Protein AF-A0A7V8BP01-F1 (afdb_monomer)

Radius of gyration: 26.01 Å; Cα contacts (8 Å, |Δi|>4): 446; chains: 1; bounding box: 60×98×42 Å

pLDDT: mean 87.88, std 19.43, range [34.72, 98.81]

Secondary structure (DSSP, 8-state):
-------------------------TT----TTEEE-TTT--EEEEEEETTEEEESS------SSSEE-GGG-TTTTTTT--EE-HHHHHHHSPTT-BPPPHHHHHHHHHHTT-TTTHHHHHBPSSSSSSPTT-TT---TTS--B---BEE-TTS-EE-SSSEEEEEEEEEEETTEEEEEEEETT----EEEEEETTSBEE---EE-

Mean predicted aligned error: 9.12 Å

Foldseek 3Di:
DDDDDDDDDDDDDDDDDPPPPPPPDVPPPDPVQWDQFPVPRDIFGWFDQPNKIWTLAFAAADDPDFKAFFVNDPPPRVRLHIWGQLVCQQVRDGPQKGFAAPVNVQVRQVSCVHQQANLLCQAAPDPPQADPPLPNNDVVRSSHHGASFKADLVGDTDRDNFKAKEFHNAQDDPFWGWIWMHGSHGRGTDIDIDGSSMIHTTMIMHD

Sequence (207 aa):
MKTKHILILLSMSVFSSLNFFCSNDPDKDFDSNILTDPRDGRAYQTVTIGTQTWMAENLDFRTADSSWYNNNDSSANHTLGRLYTWNRALTASPPGWHLPTDTEWTVLSTYLGGATVAGGKLKEAGTAHWASPNTGATNETGFTALPGGYRLADGTYFLNAMSSSWWSATESDSISAFGRVLFYNNINVGKLLSYRTYGHSVRCVRD

Structure (mmCIF, N/CA/C/O backbone):
data_AF-A0A7V8BP01-F1
#
_entry.id   AF-A0A7V8BP01-F1
#
loop_
_atom_site.group_PDB
_atom_site.id
_atom_site.type_symbol
_atom_site.label_atom_id
_atom_site.label_a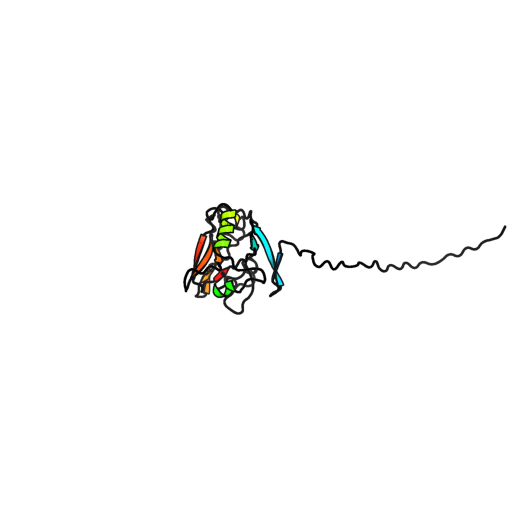lt_id
_atom_site.label_comp_id
_atom_site.label_asym_id
_atom_site.label_entity_id
_atom_site.label_seq_id
_atom_site.pdbx_PDB_ins_code
_atom_site.Cartn_x
_atom_site.Cartn_y
_atom_site.Cartn_z
_atom_site.occupancy
_atom_site.B_iso_or_equiv
_atom_site.auth_seq_id
_atom_site.auth_comp_id
_atom_site.auth_asym_id
_atom_site.auth_atom_id
_atom_site.pdbx_PDB_model_num
ATOM 1 N N . MET A 1 1 ? -41.861 -84.787 24.783 1.00 44.12 1 MET A N 1
ATOM 2 C CA . MET A 1 1 ? -40.703 -85.684 24.555 1.00 44.12 1 MET A CA 1
ATOM 3 C C . MET A 1 1 ? -40.195 -85.511 23.131 1.00 44.12 1 MET A C 1
ATOM 5 O O . MET A 1 1 ? -40.885 -85.948 22.222 1.00 44.12 1 MET A O 1
ATOM 9 N N . LYS A 1 2 ? -39.038 -84.859 22.951 1.00 36.62 2 LYS A N 1
ATOM 10 C CA . LYS A 1 2 ? -37.982 -85.164 21.960 1.00 36.62 2 LYS A CA 1
ATOM 11 C C . LYS A 1 2 ? -36.843 -84.138 22.120 1.00 36.62 2 LYS A C 1
ATOM 13 O O . LYS A 1 2 ? -36.931 -82.993 21.709 1.00 36.62 2 LYS A O 1
ATOM 18 N N . THR A 1 3 ? -35.878 -84.591 22.909 1.00 35.34 3 THR A N 1
ATOM 19 C CA . THR A 1 3 ? -34.420 -84.401 22.952 1.00 35.34 3 THR A CA 1
ATOM 20 C C . THR A 1 3 ? -33.741 -83.371 22.029 1.00 35.34 3 THR A C 1
ATOM 22 O O . THR A 1 3 ? -33.890 -83.469 20.820 1.00 35.34 3 THR A O 1
ATOM 25 N N . LYS A 1 4 ? -32.937 -82.493 22.677 1.00 44.28 4 LYS A N 1
ATOM 26 C CA . LYS A 1 4 ? -31.584 -81.912 22.400 1.00 44.28 4 LYS A CA 1
ATOM 27 C C . LYS A 1 4 ? -31.166 -81.720 20.925 1.00 44.28 4 LYS A C 1
ATOM 29 O O . LYS A 1 4 ? -31.454 -82.559 20.094 1.00 44.28 4 LYS A O 1
ATOM 34 N N . HIS A 1 5 ? -30.439 -80.660 20.565 1.00 39.50 5 HIS A N 1
ATOM 35 C CA . HIS A 1 5 ? -28.966 -80.657 20.539 1.00 39.50 5 HIS A CA 1
ATOM 36 C C . HIS A 1 5 ? -28.393 -79.245 20.754 1.00 39.50 5 HIS A C 1
ATOM 38 O O . HIS A 1 5 ? -28.848 -78.271 20.164 1.00 39.50 5 HIS A O 1
ATOM 44 N N . ILE A 1 6 ? -27.369 -79.190 21.605 1.00 45.34 6 ILE A N 1
ATOM 45 C CA . ILE A 1 6 ? -26.451 -78.070 21.824 1.00 45.34 6 ILE A CA 1
ATOM 46 C C . ILE A 1 6 ? -25.379 -78.122 20.729 1.00 45.34 6 ILE A C 1
ATOM 48 O O . ILE A 1 6 ? -24.820 -79.193 20.498 1.00 45.34 6 ILE A O 1
ATOM 52 N N . LEU A 1 7 ? -25.034 -76.977 20.135 1.00 35.28 7 LEU A N 1
ATOM 53 C CA . LEU A 1 7 ? -23.726 -76.767 19.513 1.00 35.28 7 LEU A CA 1
ATOM 54 C C . LEU A 1 7 ? -23.240 -75.345 19.836 1.00 35.28 7 LEU A C 1
ATOM 56 O O . LEU A 1 7 ? -23.948 -74.369 19.603 1.00 35.28 7 LEU A O 1
ATOM 60 N N . ILE A 1 8 ? -22.054 -75.271 20.438 1.00 41.28 8 ILE A N 1
ATOM 61 C CA . ILE A 1 8 ? -21.310 -74.062 20.820 1.00 41.28 8 ILE A CA 1
ATOM 62 C C . ILE A 1 8 ? -20.130 -73.922 19.841 1.00 41.28 8 ILE A C 1
ATOM 64 O O . ILE A 1 8 ? -19.637 -74.942 19.360 1.00 41.28 8 ILE A O 1
ATOM 68 N N . LEU A 1 9 ? -19.634 -72.682 19.694 1.00 36.03 9 LEU A N 1
ATOM 69 C CA . LEU A 1 9 ? -18.359 -72.220 19.097 1.00 36.03 9 LEU A CA 1
ATOM 70 C C . LEU A 1 9 ? -18.501 -71.762 17.628 1.00 36.03 9 LEU A C 1
ATOM 72 O O . LEU A 1 9 ? -19.214 -72.388 16.861 1.00 36.03 9 LEU A O 1
ATOM 76 N N . LEU A 1 10 ? -17.877 -70.686 17.137 1.00 34.72 10 LEU A N 1
ATOM 77 C CA . LEU A 1 10 ? -16.697 -69.933 17.575 1.00 34.72 10 LEU A CA 1
ATOM 78 C C . LEU A 1 10 ? -16.742 -68.524 16.931 1.00 34.72 10 LEU A C 1
ATOM 80 O O . LEU A 1 10 ? -17.310 -68.332 15.859 1.00 34.72 10 LEU A O 1
ATOM 84 N N . SER A 1 11 ? -16.139 -67.548 17.602 1.00 55.56 11 SER A N 1
ATOM 85 C CA . SER A 1 11 ? -15.975 -66.143 17.209 1.00 55.56 11 SER A CA 1
ATOM 86 C C . SER A 1 11 ? -15.288 -65.921 15.856 1.00 55.56 11 SER A C 1
ATOM 88 O O . SER A 1 11 ? -14.228 -66.498 15.638 1.00 55.56 11 SER A O 1
ATOM 90 N N . MET A 1 12 ? -15.762 -64.949 15.067 1.00 36.06 12 MET A N 1
ATOM 91 C CA . MET A 1 12 ? -14.907 -64.051 14.273 1.00 36.06 12 MET A CA 1
ATOM 92 C C . MET A 1 12 ? -15.607 -62.698 14.093 1.00 36.06 12 MET A C 1
ATOM 94 O O . MET A 1 12 ? -16.601 -62.574 13.383 1.00 36.06 12 MET A O 1
ATOM 98 N N . SER A 1 13 ? -15.085 -61.676 14.768 1.00 51.03 13 SER A N 1
ATOM 99 C CA . SER A 1 13 ? -15.394 -60.274 14.505 1.00 51.03 13 SER A CA 1
ATOM 100 C C . SER A 1 13 ? -14.733 -59.851 13.195 1.00 51.03 13 SER A C 1
ATOM 102 O O . SER A 1 13 ? -13.505 -59.875 13.100 1.00 51.03 13 SER A O 1
ATOM 104 N N . VAL A 1 14 ? -15.525 -59.415 12.217 1.00 47.28 14 VAL A N 1
ATOM 105 C CA . VAL A 1 14 ? -15.017 -58.717 11.031 1.00 47.28 14 VAL A CA 1
ATOM 106 C C . VAL A 1 14 ? -15.577 -57.299 11.051 1.00 47.28 14 VAL A C 1
ATOM 108 O O . VAL A 1 14 ? -16.758 -57.078 10.799 1.00 47.28 14 VAL A O 1
ATOM 111 N N . PHE A 1 15 ? -14.718 -56.342 11.403 1.00 47.19 15 PHE A N 1
ATOM 112 C CA . PHE A 1 15 ? -14.897 -54.927 11.085 1.00 47.19 15 PHE A CA 1
ATOM 113 C C . PHE A 1 15 ? -14.409 -54.701 9.654 1.00 47.19 15 PHE A C 1
ATOM 115 O O . PHE A 1 15 ? -13.251 -54.993 9.373 1.00 47.19 15 PHE A O 1
ATOM 122 N N . SER A 1 16 ? -15.269 -54.186 8.776 1.00 40.47 16 SER A N 1
ATOM 123 C CA . SER A 1 16 ? -14.947 -53.509 7.503 1.00 40.47 16 SER A CA 1
ATOM 124 C C . SER A 1 16 ? -16.273 -53.354 6.750 1.00 40.47 16 SER A C 1
ATOM 126 O O . SER A 1 16 ? -16.994 -54.332 6.611 1.00 40.47 16 SER A O 1
ATOM 128 N N . SER A 1 17 ? -16.729 -52.212 6.262 1.00 41.78 17 SER A N 1
ATOM 129 C CA . SER A 1 17 ? -16.204 -50.858 6.164 1.00 41.78 17 SER A CA 1
ATOM 130 C C . SER A 1 17 ? -17.445 -49.980 5.962 1.00 41.78 17 SER A C 1
ATOM 132 O O . SER A 1 17 ? -18.288 -50.267 5.109 1.00 41.78 17 SER A O 1
ATOM 134 N N . LEU A 1 18 ? -17.615 -48.930 6.768 1.00 41.34 18 LEU A N 1
ATOM 135 C CA . LEU A 1 18 ? -18.631 -47.927 6.470 1.00 41.34 18 LEU A CA 1
ATOM 136 C C . LEU A 1 18 ? -18.085 -47.120 5.290 1.00 41.34 18 LEU A C 1
ATOM 138 O O . LEU A 1 18 ? -17.083 -46.421 5.434 1.00 41.34 18 LEU A O 1
ATOM 142 N N . ASN A 1 19 ? -18.702 -47.269 4.119 1.00 44.62 19 ASN A N 1
ATOM 143 C CA . ASN A 1 19 ? -18.452 -46.409 2.969 1.00 44.62 19 ASN A CA 1
ATOM 144 C C . ASN A 1 19 ? -18.767 -44.967 3.375 1.00 44.62 19 ASN A C 1
ATOM 146 O O . ASN A 1 19 ? -19.920 -44.536 3.337 1.00 44.62 19 ASN A O 1
ATOM 150 N N . PHE A 1 20 ? -17.738 -44.227 3.782 1.00 40.91 20 PHE A N 1
ATOM 151 C CA . PHE A 1 20 ? -17.799 -42.780 3.844 1.00 40.91 20 PHE A CA 1
ATOM 152 C C . PHE A 1 20 ? -17.792 -42.305 2.394 1.00 40.91 20 PHE A C 1
ATOM 154 O O . PHE A 1 20 ? -16.744 -42.185 1.762 1.00 40.91 20 PHE A O 1
ATOM 161 N N . PHE A 1 21 ? -18.986 -42.112 1.838 1.00 40.94 21 PHE A N 1
ATOM 162 C CA . PHE A 1 21 ? -19.142 -41.278 0.660 1.00 40.94 21 PHE A CA 1
ATOM 163 C C . PHE A 1 21 ? -18.601 -39.900 1.039 1.00 40.94 21 PHE A C 1
ATOM 165 O O . PHE A 1 21 ? -19.253 -39.144 1.756 1.00 40.94 21 PHE A O 1
ATOM 172 N N . CYS A 1 22 ? -17.375 -39.602 0.610 1.00 40.41 22 CYS A N 1
ATOM 173 C CA . CYS A 1 22 ? -16.872 -38.244 0.640 1.00 40.41 22 CYS A CA 1
ATOM 174 C C . CYS A 1 22 ? -17.742 -37.466 -0.348 1.00 40.41 22 CYS A C 1
ATOM 176 O O . CYS A 1 22 ? -17.695 -37.706 -1.555 1.00 40.41 22 CYS A O 1
ATOM 178 N N . SER A 1 23 ? -18.617 -36.616 0.176 1.00 45.06 23 SER A N 1
ATOM 179 C CA . SER A 1 23 ? -19.363 -35.654 -0.618 1.00 45.06 23 SER A CA 1
ATOM 180 C C . SER A 1 23 ? -18.356 -34.765 -1.346 1.00 45.06 23 SER A C 1
ATOM 182 O O . SER A 1 23 ? -17.723 -33.912 -0.724 1.00 45.06 23 SER A O 1
ATOM 184 N N . ASN A 1 24 ? -18.207 -34.980 -2.653 1.00 52.00 24 ASN A N 1
ATOM 185 C CA . ASN A 1 24 ? -17.672 -33.977 -3.562 1.00 52.00 24 ASN A CA 1
ATOM 186 C C . ASN A 1 24 ? -18.728 -32.878 -3.676 1.00 52.00 24 ASN A C 1
ATOM 188 O O . ASN A 1 24 ? -19.585 -32.923 -4.556 1.00 52.00 24 ASN A O 1
ATOM 192 N N . ASP A 1 25 ? -18.697 -31.951 -2.726 1.00 49.94 25 ASP A N 1
ATOM 193 C CA . ASP A 1 25 ? -19.397 -30.681 -2.828 1.00 49.94 25 ASP A CA 1
ATOM 194 C C . ASP A 1 25 ? -18.409 -29.654 -3.408 1.00 49.94 25 ASP A C 1
ATOM 196 O O . ASP A 1 25 ? -17.431 -29.322 -2.728 1.00 49.94 25 ASP A O 1
ATOM 200 N N . PRO A 1 26 ? -18.578 -29.209 -4.666 1.00 52.56 26 PRO A N 1
ATOM 201 C CA . PRO A 1 26 ? -17.688 -28.232 -5.285 1.00 52.56 26 PRO A CA 1
ATOM 202 C C . PRO A 1 26 ? -17.862 -26.803 -4.740 1.00 52.56 26 PRO A C 1
ATOM 204 O O . PRO A 1 26 ? -17.081 -25.946 -5.135 1.00 52.56 26 PRO A O 1
ATOM 207 N N . ASP A 1 27 ? -18.807 -26.557 -3.822 1.00 52.78 27 ASP A N 1
ATOM 208 C CA . ASP A 1 27 ? -19.079 -25.234 -3.233 1.00 52.78 27 ASP A CA 1
ATOM 209 C C . ASP A 1 27 ? -18.777 -25.155 -1.724 1.00 52.78 27 ASP A C 1
ATOM 211 O O . ASP A 1 27 ? -19.252 -24.261 -1.018 1.00 52.78 27 ASP A O 1
ATOM 215 N N . LYS A 1 28 ? -17.933 -26.052 -1.191 1.00 43.00 28 LYS A N 1
ATOM 216 C CA . LYS A 1 28 ? -17.344 -25.822 0.136 1.00 43.00 28 LYS A CA 1
ATOM 217 C C . LYS A 1 28 ? -16.343 -24.672 0.060 1.00 43.00 28 LYS A C 1
ATOM 219 O O . LYS A 1 28 ? -15.162 -24.885 -0.206 1.00 43.00 28 LYS A O 1
ATOM 224 N N . ASP A 1 29 ? -16.863 -23.473 0.310 1.00 44.47 29 ASP A N 1
ATOM 225 C CA . ASP A 1 29 ? -16.127 -22.225 0.484 1.00 44.47 29 ASP A CA 1
ATOM 226 C C . ASP A 1 29 ? -14.963 -22.454 1.457 1.00 44.47 29 ASP A C 1
ATOM 228 O O . ASP A 1 29 ? -15.130 -22.688 2.660 1.00 44.47 29 ASP A O 1
ATOM 232 N N . PHE A 1 30 ? -13.771 -22.507 0.874 1.00 48.38 30 PHE A N 1
ATOM 233 C CA . PHE A 1 30 ? -12.504 -22.581 1.572 1.00 48.38 30 PHE A CA 1
ATOM 234 C C . PHE A 1 30 ? -12.339 -21.258 2.315 1.00 48.38 30 PHE A C 1
ATOM 236 O O . PHE A 1 30 ? -11.934 -20.277 1.712 1.00 48.38 30 PHE A O 1
ATOM 243 N N . ASP A 1 31 ? -12.687 -21.252 3.602 1.00 54.53 31 ASP A N 1
ATOM 244 C CA . ASP A 1 31 ? -12.337 -20.230 4.593 1.00 54.53 31 ASP A CA 1
ATOM 245 C C . ASP A 1 31 ? -12.415 -18.795 4.028 1.00 54.53 31 ASP A C 1
ATOM 247 O O . ASP A 1 31 ? -11.414 -18.243 3.577 1.00 54.53 31 ASP A O 1
ATOM 251 N N . SER A 1 32 ? -13.613 -18.193 4.036 1.00 71.88 32 SER A N 1
ATOM 252 C CA . SER A 1 32 ? -13.999 -16.950 3.326 1.00 71.88 32 SER A CA 1
ATOM 253 C C . SER A 1 32 ? -13.108 -15.709 3.544 1.00 71.88 32 SER A C 1
ATOM 255 O O . SER A 1 32 ? -13.360 -14.656 2.962 1.00 71.88 32 SER A O 1
ATOM 257 N N . ASN A 1 33 ? -12.089 -15.810 4.399 1.00 88.88 33 ASN A N 1
ATOM 258 C CA . ASN A 1 33 ? -11.098 -14.784 4.700 1.00 88.88 33 ASN A CA 1
ATOM 259 C C . ASN A 1 33 ? -9.676 -15.151 4.235 1.00 88.88 33 ASN A C 1
ATOM 261 O O . ASN A 1 33 ? -8.735 -14.453 4.610 1.00 88.88 33 ASN A O 1
ATOM 265 N N . ILE A 1 34 ? -9.483 -16.193 3.423 1.00 94.50 34 ILE A N 1
ATOM 266 C CA . ILE A 1 34 ? -8.175 -16.605 2.898 1.00 94.50 34 ILE A CA 1
ATOM 267 C C . ILE A 1 34 ? -8.116 -16.431 1.381 1.00 94.50 34 ILE A C 1
ATOM 269 O O . ILE A 1 34 ? -8.931 -16.956 0.629 1.00 94.50 34 ILE A O 1
ATOM 273 N N . LEU A 1 35 ? -7.076 -15.750 0.912 1.00 95.12 35 LEU A N 1
ATOM 274 C CA . LEU A 1 35 ? -6.643 -15.750 -0.479 1.00 95.12 35 LEU A CA 1
ATOM 275 C C . LEU A 1 35 ? -5.462 -16.703 -0.628 1.00 95.12 35 LEU A C 1
ATOM 277 O O . LEU A 1 35 ? -4.390 -16.419 -0.107 1.00 95.12 35 LEU A O 1
ATOM 281 N N . THR A 1 36 ? -5.620 -17.793 -1.376 1.00 96.19 36 THR A N 1
ATOM 282 C CA . THR A 1 36 ? -4.474 -18.614 -1.799 1.00 96.19 36 THR A CA 1
ATOM 283 C C . THR A 1 36 ? -4.047 -18.209 -3.203 1.00 96.19 36 THR A C 1
ATOM 285 O O . THR A 1 36 ? -4.825 -18.331 -4.148 1.00 96.19 36 THR A O 1
ATOM 288 N N . ASP A 1 37 ? -2.819 -17.723 -3.348 1.00 96.69 37 ASP A N 1
ATOM 289 C CA . ASP A 1 37 ? -2.240 -17.362 -4.635 1.00 96.69 37 ASP A CA 1
ATOM 290 C C . ASP A 1 37 ? -1.849 -18.630 -5.416 1.00 96.69 37 ASP A C 1
ATOM 292 O O . ASP A 1 37 ? -0.939 -19.355 -5.007 1.00 96.69 37 ASP A O 1
ATOM 296 N N . PRO A 1 38 ? -2.494 -18.933 -6.557 1.00 96.75 38 PRO A N 1
ATOM 297 C CA . PRO A 1 38 ? -2.216 -20.156 -7.308 1.00 96.75 38 PRO A CA 1
ATOM 298 C C . PRO A 1 38 ? -0.835 -20.156 -7.980 1.00 96.75 38 PRO A C 1
ATOM 300 O O . PRO A 1 38 ? -0.413 -21.184 -8.506 1.00 96.75 38 PRO A O 1
ATOM 303 N N . ARG A 1 39 ? -0.139 -19.012 -8.018 1.00 96.19 39 ARG A N 1
ATOM 304 C CA . ARG A 1 39 ? 1.146 -18.864 -8.715 1.00 96.19 39 ARG A CA 1
ATOM 305 C C . ARG A 1 39 ? 2.322 -19.367 -7.882 1.00 96.19 39 ARG A C 1
ATOM 307 O O . ARG A 1 39 ? 3.317 -19.795 -8.461 1.00 96.19 39 ARG A O 1
ATOM 314 N N . ASP A 1 40 ? 2.218 -19.309 -6.556 1.00 95.25 40 ASP A N 1
ATOM 315 C CA . ASP A 1 40 ? 3.265 -19.743 -5.622 1.00 95.25 40 ASP A CA 1
ATOM 316 C C . ASP A 1 40 ? 2.742 -20.534 -4.405 1.00 95.25 40 ASP A C 1
ATOM 318 O O . ASP A 1 40 ? 3.539 -21.016 -3.599 1.00 95.25 40 ASP A O 1
ATOM 322 N N . GLY A 1 41 ? 1.423 -20.718 -4.288 1.00 94.75 41 GLY A N 1
ATOM 323 C CA . GLY A 1 41 ? 0.772 -21.451 -3.204 1.00 94.75 41 GLY A CA 1
ATOM 324 C C . GLY A 1 41 ? 0.667 -20.670 -1.894 1.00 94.75 41 GLY A C 1
ATOM 325 O O . GLY A 1 41 ? 0.291 -21.252 -0.875 1.00 94.75 41 GLY A O 1
ATOM 326 N N . ARG A 1 42 ? 1.012 -19.378 -1.877 1.00 93.88 42 ARG A N 1
ATOM 327 C CA . ARG A 1 42 ? 0.993 -18.576 -0.656 1.00 93.88 42 ARG A CA 1
ATOM 328 C C . ARG A 1 42 ? -0.432 -18.205 -0.260 1.00 93.88 42 ARG A C 1
ATOM 330 O O . ARG A 1 42 ? -1.185 -17.656 -1.057 1.00 93.88 42 ARG A O 1
ATOM 337 N N . ALA A 1 43 ? -0.778 -18.481 0.992 1.00 95.31 43 ALA A N 1
ATOM 338 C CA . ALA A 1 43 ? -2.028 -18.038 1.591 1.00 95.31 43 ALA A CA 1
ATOM 339 C C . ALA A 1 43 ? -1.849 -16.662 2.246 1.00 95.31 43 ALA A C 1
ATOM 341 O O . ALA A 1 43 ? -0.823 -16.404 2.877 1.00 95.31 43 ALA A O 1
ATOM 342 N N . TYR A 1 44 ? -2.855 -15.809 2.096 1.00 95.81 44 TYR A N 1
ATOM 343 C CA . TYR A 1 44 ? -2.937 -14.487 2.694 1.00 95.81 44 TYR A CA 1
ATOM 344 C C . TYR A 1 44 ? -4.275 -14.323 3.398 1.00 95.81 44 TYR A C 1
ATOM 346 O O . TYR A 1 44 ? -5.324 -14.632 2.828 1.00 95.81 44 TYR A O 1
ATOM 354 N N . GLN A 1 45 ? -4.254 -13.756 4.598 1.00 96.38 45 GLN A N 1
ATOM 355 C CA . GLN A 1 45 ? -5.474 -13.291 5.241 1.00 96.38 45 GLN A CA 1
ATOM 356 C C . GLN A 1 45 ? -6.086 -12.136 4.439 1.00 96.38 45 GLN A C 1
ATOM 358 O O . GLN A 1 45 ? -5.390 -11.285 3.872 1.00 96.38 45 GLN A O 1
ATOM 363 N N . THR A 1 46 ? -7.408 -12.067 4.443 1.00 97.31 46 THR A N 1
ATOM 364 C CA . THR A 1 46 ? -8.198 -11.014 3.811 1.00 97.31 46 THR A CA 1
ATOM 365 C C . THR A 1 46 ? -9.242 -10.484 4.784 1.00 97.31 46 THR A C 1
ATOM 367 O O . THR A 1 46 ? -9.587 -11.134 5.773 1.00 97.31 46 THR A O 1
ATOM 370 N N . VAL A 1 47 ? -9.715 -9.269 4.528 1.00 97.38 47 VAL A N 1
ATOM 371 C CA . VAL A 1 47 ? -10.728 -8.612 5.345 1.00 97.38 47 VAL A CA 1
ATOM 372 C C . VAL A 1 47 ? -11.632 -7.737 4.491 1.00 97.38 47 VAL A C 1
ATOM 374 O O . VAL A 1 47 ? -11.169 -6.991 3.628 1.00 97.38 47 VAL A O 1
ATOM 377 N N . THR A 1 48 ? -12.934 -7.810 4.743 1.00 97.31 48 THR A N 1
ATOM 378 C CA . THR A 1 48 ? -13.917 -6.954 4.075 1.00 97.31 48 THR A CA 1
ATOM 379 C C . THR A 1 48 ? -14.137 -5.683 4.886 1.00 97.31 48 THR A C 1
ATOM 381 O O . THR A 1 48 ? -14.521 -5.734 6.053 1.00 97.31 48 THR A O 1
ATOM 384 N N . ILE A 1 49 ? -13.896 -4.530 4.259 1.00 97.00 49 ILE A N 1
ATOM 385 C CA . ILE A 1 49 ? -14.057 -3.203 4.858 1.00 97.00 49 ILE A CA 1
ATOM 386 C C . ILE A 1 49 ? -14.998 -2.393 3.965 1.00 97.00 49 ILE A C 1
ATOM 388 O O . ILE A 1 49 ? -14.642 -1.976 2.860 1.00 97.00 49 ILE A O 1
ATOM 392 N N . GLY A 1 50 ? -16.222 -2.181 4.449 1.00 96.38 50 GLY A N 1
ATOM 393 C CA . GLY A 1 50 ? -17.298 -1.632 3.631 1.00 96.38 50 GLY A CA 1
ATOM 394 C C . GLY A 1 50 ? -17.664 -2.607 2.517 1.00 96.38 50 GLY A C 1
ATOM 395 O O . GLY A 1 50 ? -18.038 -3.741 2.794 1.00 96.38 50 GLY A O 1
ATOM 396 N N . THR A 1 51 ? -17.550 -2.166 1.266 1.00 95.62 51 THR A N 1
ATOM 397 C CA . THR A 1 51 ? -17.873 -2.970 0.076 1.00 95.62 51 THR A CA 1
ATOM 398 C C . THR A 1 51 ? -16.653 -3.612 -0.584 1.00 95.62 51 THR A C 1
ATOM 400 O O . THR A 1 51 ? -16.808 -4.246 -1.615 1.00 95.62 51 THR A O 1
ATOM 403 N N . GLN A 1 52 ? -15.447 -3.415 -0.043 1.00 97.81 52 GLN A N 1
ATOM 404 C CA . GLN A 1 52 ? -14.200 -3.887 -0.650 1.00 97.81 52 GLN A CA 1
ATOM 405 C C . GLN A 1 52 ? -13.569 -4.976 0.216 1.00 97.81 52 GLN A C 1
ATOM 407 O O . GLN A 1 52 ? -13.470 -4.809 1.437 1.00 97.81 52 GLN A O 1
ATOM 412 N N . THR A 1 53 ? -13.071 -6.043 -0.403 1.00 97.88 53 THR A N 1
ATOM 413 C CA . THR A 1 53 ? -12.247 -7.047 0.277 1.00 97.88 53 THR A CA 1
ATOM 414 C C . THR A 1 53 ? -10.772 -6.753 0.023 1.00 97.88 53 THR A C 1
ATOM 416 O O . THR A 1 53 ? -10.315 -6.693 -1.114 1.00 97.88 53 THR A O 1
ATOM 419 N N . TRP A 1 54 ? -10.012 -6.574 1.099 1.00 98.44 54 TRP A N 1
ATOM 420 C CA . TRP A 1 54 ? -8.594 -6.232 1.080 1.00 98.44 54 TRP A CA 1
ATOM 421 C C . TRP A 1 54 ? -7.751 -7.402 1.565 1.00 98.44 54 TRP A C 1
ATOM 423 O O . TRP A 1 54 ? -8.151 -8.121 2.480 1.00 98.44 54 TRP A O 1
ATOM 433 N N . MET A 1 55 ? -6.540 -7.547 1.033 1.00 98.12 55 MET A N 1
ATOM 434 C CA . MET A 1 55 ? -5.524 -8.341 1.720 1.00 98.12 55 MET A CA 1
ATOM 435 C C . MET A 1 55 ? -5.193 -7.684 3.073 1.00 98.12 55 MET A C 1
ATOM 437 O O . MET A 1 55 ? -4.946 -6.474 3.150 1.00 98.12 55 MET A O 1
ATOM 441 N N . ALA A 1 56 ? -5.160 -8.483 4.139 1.00 97.12 56 ALA A N 1
ATOM 442 C CA . ALA A 1 56 ? -4.691 -8.066 5.463 1.00 97.12 56 ALA A CA 1
ATOM 443 C C . ALA A 1 56 ? -3.152 -8.115 5.565 1.00 97.12 56 ALA A C 1
ATOM 445 O O . ALA A 1 56 ? -2.544 -7.454 6.408 1.00 97.12 56 ALA A O 1
ATOM 446 N N . GLU A 1 57 ? -2.505 -8.815 4.638 1.00 96.88 57 GLU A N 1
ATOM 447 C CA . GLU A 1 57 ? -1.053 -8.915 4.520 1.00 96.88 57 GLU A CA 1
ATOM 448 C C . GLU A 1 57 ? -0.557 -8.244 3.234 1.00 96.88 57 GLU A C 1
ATOM 450 O O . GLU A 1 57 ? -1.294 -8.069 2.262 1.00 96.88 57 GLU A O 1
ATOM 455 N N . ASN A 1 58 ? 0.710 -7.832 3.222 1.00 97.69 58 ASN A N 1
ATOM 456 C CA . ASN A 1 58 ? 1.327 -7.315 2.004 1.00 97.69 58 ASN A CA 1
ATOM 457 C C . ASN A 1 58 ? 1.675 -8.472 1.060 1.00 97.69 58 ASN A C 1
ATOM 459 O O . ASN A 1 58 ? 2.111 -9.537 1.494 1.00 97.69 58 ASN A O 1
ATOM 463 N N . LEU A 1 59 ? 1.542 -8.233 -0.242 1.00 97.50 59 LEU A N 1
ATOM 464 C CA . LEU A 1 59 ? 1.883 -9.205 -1.269 1.00 97.50 59 LEU A CA 1
ATOM 465 C C . LEU A 1 59 ? 3.369 -9.584 -1.193 1.00 97.50 59 LEU A C 1
ATOM 467 O O . LEU A 1 59 ? 4.267 -8.737 -1.168 1.00 97.50 59 LEU A O 1
ATOM 471 N N . ASP A 1 60 ? 3.625 -10.880 -1.271 1.00 96.06 60 ASP A N 1
ATOM 472 C CA . ASP A 1 60 ? 4.955 -11.487 -1.219 1.00 96.06 60 ASP A CA 1
ATOM 473 C C . ASP A 1 60 ? 5.175 -12.451 -2.393 1.00 96.06 60 ASP A C 1
ATOM 475 O O . ASP A 1 60 ? 5.688 -13.557 -2.250 1.00 96.06 60 ASP A O 1
ATOM 479 N N . PHE A 1 61 ? 4.759 -12.014 -3.575 1.00 96.06 61 PHE A N 1
ATOM 480 C CA . PHE A 1 61 ? 4.975 -12.739 -4.809 1.00 96.06 61 PHE A CA 1
ATOM 481 C C . PHE A 1 61 ? 6.346 -12.378 -5.393 1.00 96.06 61 PHE A C 1
ATOM 483 O O . PHE A 1 61 ? 6.651 -11.215 -5.677 1.00 96.06 61 PHE A O 1
ATOM 490 N N . ARG A 1 62 ? 7.212 -13.374 -5.592 1.00 94.56 62 ARG A N 1
ATOM 491 C CA . ARG A 1 62 ? 8.545 -13.143 -6.163 1.00 94.56 62 ARG A CA 1
ATOM 492 C C . ARG A 1 62 ? 8.467 -12.977 -7.681 1.00 94.56 62 ARG A C 1
ATOM 494 O O . ARG A 1 62 ? 8.215 -13.930 -8.409 1.00 94.56 62 ARG A O 1
ATOM 501 N N . THR A 1 63 ? 8.808 -11.789 -8.168 1.00 92.69 63 THR A N 1
ATOM 502 C CA . THR A 1 63 ? 9.045 -11.535 -9.599 1.00 92.69 63 THR A CA 1
ATOM 503 C C . THR A 1 63 ? 10.496 -11.841 -9.995 1.00 92.69 63 THR A C 1
ATOM 505 O O . THR A 1 63 ? 11.379 -11.930 -9.139 1.00 92.69 63 THR A O 1
ATOM 508 N N . ALA A 1 64 ? 10.758 -11.999 -11.299 1.00 89.56 64 ALA A N 1
ATOM 509 C CA . ALA A 1 64 ? 12.115 -12.217 -11.819 1.00 89.56 64 ALA A CA 1
ATOM 510 C C . ALA A 1 64 ? 13.059 -11.044 -11.497 1.00 89.56 64 ALA A C 1
ATOM 512 O O . ALA A 1 64 ? 14.223 -11.253 -11.157 1.00 89.56 64 ALA A O 1
ATOM 513 N N . ASP A 1 65 ? 12.537 -9.821 -11.571 1.00 90.69 65 ASP A N 1
ATOM 514 C CA . ASP A 1 65 ? 13.224 -8.572 -11.275 1.00 90.69 65 ASP A CA 1
ATOM 515 C C . ASP A 1 65 ? 12.305 -7.606 -10.519 1.00 90.69 65 ASP A C 1
ATOM 517 O O . ASP A 1 65 ? 11.079 -7.734 -10.538 1.00 90.69 65 ASP A O 1
ATOM 521 N N . SER A 1 66 ? 12.896 -6.588 -9.893 1.00 94.00 66 SER A N 1
ATOM 522 C CA . SER A 1 66 ? 12.147 -5.452 -9.349 1.00 94.00 66 SER A CA 1
ATOM 523 C C . SER A 1 66 ? 11.117 -5.800 -8.255 1.00 94.00 66 SER A C 1
ATOM 525 O O . SER A 1 66 ? 10.127 -5.086 -8.079 1.00 94.00 66 SER A O 1
ATOM 527 N N . SER A 1 67 ? 11.374 -6.881 -7.507 1.00 94.50 67 SER A N 1
ATOM 528 C CA . SER A 1 67 ? 10.763 -7.159 -6.204 1.00 94.50 67 SER A CA 1
ATOM 529 C C . SER A 1 67 ? 11.836 -7.527 -5.182 1.00 94.50 67 SER A C 1
ATOM 531 O O . SER A 1 67 ? 12.736 -8.324 -5.464 1.00 94.50 67 SER A O 1
ATOM 533 N N . TRP A 1 68 ? 11.745 -6.962 -3.981 1.00 94.62 68 TRP A N 1
ATOM 534 C CA . TRP A 1 68 ? 12.761 -7.143 -2.947 1.00 94.62 68 TRP A CA 1
ATOM 535 C C . TRP A 1 68 ? 12.142 -7.332 -1.580 1.00 94.62 68 TRP A C 1
ATOM 537 O O . TRP A 1 68 ? 11.163 -6.677 -1.227 1.00 94.62 68 TRP A O 1
ATOM 547 N N . TYR A 1 69 ? 12.783 -8.179 -0.789 1.00 92.62 69 TYR A N 1
ATOM 548 C CA . TYR A 1 69 ? 12.646 -8.093 0.650 1.00 92.62 69 TYR A CA 1
ATOM 549 C C . TYR A 1 69 ? 13.382 -6.868 1.164 1.00 92.62 69 TYR A C 1
ATOM 551 O O . TYR A 1 69 ? 14.416 -6.469 0.619 1.00 92.62 69 TYR A O 1
ATOM 559 N N . ASN A 1 7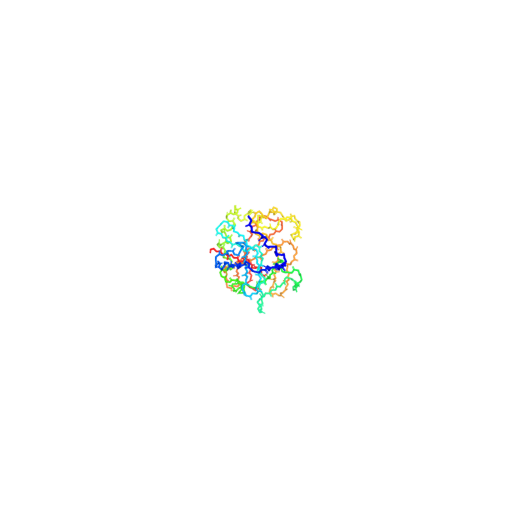0 ? 12.840 -6.264 2.212 1.00 84.75 70 ASN A N 1
ATOM 560 C CA . ASN A 1 70 ? 13.463 -5.102 2.806 1.00 84.75 70 ASN A CA 1
ATOM 561 C C . ASN A 1 70 ? 14.830 -5.488 3.408 1.00 84.75 70 ASN A C 1
ATOM 563 O O . ASN A 1 70 ? 14.983 -6.580 3.952 1.00 84.75 70 ASN A O 1
ATOM 567 N N . ASN A 1 71 ? 15.860 -4.656 3.241 1.00 85.06 71 ASN A N 1
ATOM 568 C CA . ASN A 1 71 ? 17.253 -4.990 3.581 1.00 85.06 71 ASN A CA 1
ATOM 569 C C . ASN A 1 71 ? 17.784 -6.303 2.954 1.00 85.06 71 ASN A C 1
ATOM 571 O O . ASN A 1 71 ? 18.796 -6.831 3.407 1.00 85.06 71 ASN A O 1
ATOM 575 N N . ASN A 1 72 ? 17.130 -6.833 1.910 1.00 80.25 72 ASN A N 1
ATOM 576 C CA . ASN A 1 72 ? 17.426 -8.134 1.295 1.00 80.25 72 ASN A CA 1
ATOM 577 C C . ASN A 1 72 ? 17.389 -9.341 2.264 1.00 80.25 72 ASN A C 1
ATOM 579 O O . ASN A 1 72 ? 17.986 -10.375 1.966 1.00 80.25 72 ASN A O 1
ATOM 583 N N . ASP A 1 73 ? 16.687 -9.248 3.396 1.00 76.88 73 ASP A N 1
ATOM 584 C CA . ASP A 1 73 ? 16.658 -10.311 4.411 1.00 76.88 73 ASP A CA 1
ATOM 585 C C . ASP A 1 73 ? 15.473 -11.275 4.209 1.00 76.88 73 ASP A C 1
ATOM 587 O O . ASP A 1 73 ? 14.331 -10.958 4.519 1.00 76.88 73 ASP A O 1
ATOM 591 N N . SER A 1 74 ? 15.696 -12.491 3.717 1.00 71.19 74 SER A N 1
ATOM 592 C CA . SER A 1 74 ? 14.592 -13.446 3.526 1.00 71.19 74 SER A CA 1
ATOM 593 C C . SER A 1 74 ? 14.024 -14.036 4.823 1.00 71.19 74 SER A C 1
ATOM 595 O O . SER A 1 74 ? 12.945 -14.617 4.782 1.00 71.19 74 SER A O 1
ATOM 597 N N . SER A 1 75 ? 14.717 -13.925 5.960 1.00 64.88 75 SER A N 1
ATOM 598 C CA . SER A 1 75 ? 14.340 -14.619 7.200 1.00 64.88 75 SER A CA 1
ATOM 599 C C . SER A 1 75 ? 13.230 -13.916 7.992 1.00 64.88 75 SER A C 1
ATOM 601 O O . SER A 1 75 ? 12.442 -14.586 8.654 1.00 64.88 75 SER A O 1
ATOM 603 N N . ALA A 1 76 ? 13.116 -12.588 7.866 1.00 58.19 76 ALA A N 1
ATOM 604 C CA . ALA A 1 76 ? 12.133 -11.765 8.581 1.00 58.19 76 ALA A CA 1
ATOM 605 C C . ALA A 1 76 ? 11.039 -11.148 7.681 1.00 58.19 76 ALA A C 1
ATOM 607 O O . ALA A 1 76 ? 10.051 -10.612 8.184 1.00 58.19 76 ALA A O 1
ATOM 608 N N . ASN A 1 77 ? 11.183 -11.197 6.350 1.00 65.94 77 ASN A N 1
ATOM 609 C CA . ASN A 1 77 ? 10.368 -10.368 5.453 1.00 65.94 77 ASN A CA 1
ATOM 610 C C . ASN A 1 77 ? 9.087 -11.010 4.897 1.00 65.94 77 ASN A C 1
ATOM 612 O O . ASN A 1 77 ? 8.306 -10.309 4.259 1.00 65.94 77 ASN A O 1
ATOM 616 N N . HIS A 1 78 ? 8.794 -12.280 5.180 1.00 81.44 78 HIS A N 1
ATOM 617 C CA . HIS A 1 78 ? 7.471 -12.838 4.867 1.00 81.44 78 HIS A CA 1
ATOM 618 C C . HIS A 1 78 ? 6.340 -12.054 5.554 1.00 81.44 78 HIS A C 1
ATOM 620 O O . HIS A 1 78 ? 5.278 -11.871 4.968 1.00 81.44 78 HIS A O 1
ATOM 626 N N . THR A 1 79 ? 6.601 -11.544 6.760 1.00 89.69 79 THR A N 1
ATOM 627 C CA . THR A 1 79 ? 5.654 -10.749 7.550 1.00 89.69 79 THR A CA 1
ATOM 628 C C . THR A 1 79 ? 5.398 -9.367 6.941 1.00 89.69 79 THR A C 1
ATOM 630 O O . THR A 1 79 ? 4.270 -8.885 6.933 1.00 89.69 79 THR A O 1
ATOM 633 N N . LEU A 1 80 ? 6.436 -8.712 6.407 1.00 92.81 80 LEU A N 1
ATOM 634 C CA . LEU A 1 80 ? 6.325 -7.367 5.823 1.00 92.81 80 LEU A CA 1
ATOM 635 C C . LEU A 1 80 ? 5.977 -7.381 4.327 1.00 92.81 80 LEU A C 1
ATOM 637 O O . LEU A 1 80 ? 5.582 -6.347 3.780 1.00 92.81 80 LEU A O 1
ATOM 641 N N . GLY A 1 81 ? 6.099 -8.539 3.679 1.00 94.56 81 GLY A N 1
ATOM 642 C CA . GLY A 1 81 ? 5.955 -8.713 2.241 1.00 94.56 81 GLY A CA 1
ATOM 643 C C . GLY A 1 81 ? 7.141 -8.157 1.450 1.00 94.56 81 GLY A C 1
ATOM 644 O O . GLY A 1 81 ? 8.223 -7.884 1.980 1.00 94.56 81 GLY A O 1
ATOM 645 N N . ARG A 1 82 ? 6.938 -7.996 0.141 1.00 95.56 82 ARG A N 1
ATOM 646 C CA . ARG A 1 82 ? 7.938 -7.436 -0.777 1.00 95.56 82 ARG A CA 1
ATOM 647 C C . ARG A 1 82 ? 7.635 -5.991 -1.135 1.00 95.56 82 ARG A C 1
ATOM 649 O O . ARG A 1 82 ? 6.488 -5.547 -1.157 1.00 95.56 82 ARG A O 1
ATOM 656 N N . LEU A 1 83 ? 8.694 -5.289 -1.510 1.00 97.25 83 LEU A N 1
ATOM 657 C CA . LEU A 1 83 ? 8.642 -3.996 -2.172 1.00 97.25 83 LEU A CA 1
ATOM 658 C C . LEU A 1 83 ? 8.783 -4.198 -3.678 1.00 97.25 83 LEU A C 1
ATOM 660 O O . LEU A 1 83 ? 9.657 -4.945 -4.112 1.00 97.25 83 LEU A O 1
ATOM 664 N N . TYR A 1 84 ? 7.971 -3.500 -4.464 1.00 98.38 84 TYR A N 1
ATOM 665 C CA . TYR A 1 84 ? 7.922 -3.611 -5.921 1.00 98.38 84 TYR A CA 1
ATOM 666 C C . TYR A 1 84 ? 8.117 -2.243 -6.554 1.00 98.38 84 TYR A C 1
ATOM 668 O O . TYR A 1 84 ? 7.654 -1.246 -5.999 1.00 98.38 84 TYR A O 1
ATOM 676 N N . THR A 1 85 ? 8.730 -2.179 -7.735 1.00 98.56 85 THR A N 1
ATOM 677 C CA . THR A 1 85 ? 8.572 -0.988 -8.586 1.00 98.56 85 THR A CA 1
ATOM 678 C C . THR A 1 85 ? 7.134 -0.874 -9.073 1.00 98.56 85 THR A C 1
ATOM 680 O O . THR A 1 85 ? 6.415 -1.873 -9.132 1.00 98.56 85 THR A O 1
ATOM 683 N N . TRP A 1 86 ? 6.696 0.328 -9.449 1.00 98.56 86 TRP A N 1
ATOM 684 C CA . TRP A 1 86 ? 5.298 0.550 -9.831 1.00 98.56 86 TRP A CA 1
ATOM 685 C C . TRP A 1 86 ? 4.871 -0.314 -11.028 1.00 98.56 86 TRP A C 1
ATOM 687 O O . TRP A 1 86 ? 3.835 -0.974 -10.990 1.00 98.56 86 TRP A O 1
ATOM 697 N N . ASN A 1 87 ? 5.729 -0.417 -12.050 1.00 97.50 87 ASN A N 1
ATOM 698 C CA . ASN A 1 87 ? 5.471 -1.265 -13.219 1.00 97.50 87 ASN A CA 1
ATOM 699 C C . ASN A 1 87 ? 5.312 -2.748 -12.847 1.00 97.50 87 ASN A C 1
ATOM 701 O O . ASN A 1 87 ? 4.532 -3.465 -13.472 1.00 97.50 87 ASN A O 1
ATOM 705 N N . ARG A 1 88 ? 6.035 -3.227 -11.826 1.00 98.25 88 ARG A N 1
ATOM 706 C CA . ARG A 1 88 ? 5.853 -4.596 -11.330 1.00 98.25 88 ARG A CA 1
ATOM 707 C C . ARG A 1 88 ? 4.601 -4.726 -10.482 1.00 98.25 88 ARG A C 1
ATOM 709 O O . ARG A 1 88 ? 3.871 -5.691 -10.666 1.00 98.25 88 ARG A O 1
ATOM 716 N N . ALA A 1 89 ? 4.308 -3.747 -9.632 1.00 98.31 89 ALA A N 1
ATOM 717 C CA . ALA A 1 89 ? 3.106 -3.729 -8.806 1.00 98.31 89 ALA A CA 1
ATOM 718 C C . ALA A 1 89 ? 1.817 -3.876 -9.637 1.00 98.31 89 ALA A C 1
ATOM 720 O O . ALA A 1 89 ? 0.926 -4.625 -9.244 1.00 98.31 89 ALA A O 1
ATOM 721 N N . LEU A 1 90 ? 1.754 -3.255 -10.823 1.00 97.81 90 LEU A N 1
ATOM 722 C CA . LEU A 1 90 ? 0.620 -3.372 -11.754 1.00 97.81 90 LEU A CA 1
ATOM 723 C C . LEU A 1 90 ? 0.340 -4.800 -12.245 1.00 97.81 90 LEU A C 1
ATOM 725 O O . LEU A 1 90 ? -0.769 -5.090 -12.679 1.00 97.81 90 LEU A O 1
ATOM 729 N N . THR A 1 91 ? 1.335 -5.687 -12.205 1.00 96.75 91 THR A N 1
ATOM 730 C CA . THR A 1 91 ? 1.243 -7.051 -12.758 1.00 96.75 91 THR A CA 1
ATOM 731 C C . THR A 1 91 ? 1.450 -8.140 -11.706 1.00 96.75 91 THR A C 1
ATOM 733 O O . THR A 1 91 ? 1.349 -9.325 -12.015 1.00 96.75 91 THR A O 1
ATOM 736 N N . ALA A 1 92 ? 1.729 -7.758 -10.457 1.00 97.44 92 ALA A N 1
ATOM 737 C CA . ALA A 1 92 ? 2.063 -8.689 -9.387 1.00 97.44 92 ALA A CA 1
ATOM 738 C C . ALA A 1 92 ? 0.833 -9.262 -8.668 1.00 97.44 92 ALA A C 1
ATOM 740 O O . ALA A 1 92 ? 0.976 -10.255 -7.966 1.00 97.44 92 ALA A O 1
ATOM 741 N N . SER A 1 93 ? -0.365 -8.702 -8.844 1.00 97.69 93 SER A N 1
ATOM 742 C CA . SER A 1 93 ? -1.569 -9.159 -8.126 1.00 97.69 93 SER A CA 1
ATOM 743 C C . SER A 1 93 ? -2.014 -10.565 -8.561 1.00 97.69 93 SER A C 1
ATOM 745 O O . SER A 1 93 ? -1.846 -10.908 -9.736 1.00 97.69 93 SER A O 1
ATOM 747 N N . PRO A 1 94 ? -2.537 -11.400 -7.645 1.00 97.38 94 PRO A N 1
ATOM 748 C CA . PRO A 1 94 ? -3.042 -12.726 -7.992 1.00 97.38 94 PRO A CA 1
ATOM 749 C C . PRO A 1 94 ? -4.309 -12.645 -8.853 1.00 97.38 94 PRO A C 1
ATOM 751 O O . PRO A 1 94 ? -4.981 -11.614 -8.861 1.00 97.38 94 PRO A O 1
ATOM 754 N N . PRO A 1 95 ? -4.663 -13.717 -9.587 1.00 96.75 95 PRO A N 1
ATOM 755 C CA . PRO A 1 95 ? -5.887 -13.742 -10.382 1.00 96.75 95 PRO A CA 1
ATOM 756 C C . PRO A 1 95 ? -7.126 -13.378 -9.553 1.00 96.75 95 PRO A C 1
ATOM 758 O O . PRO A 1 95 ? -7.308 -13.884 -8.448 1.00 96.75 95 PRO A O 1
ATOM 761 N N . GLY A 1 96 ? -7.979 -12.504 -10.094 1.00 96.31 96 GLY A N 1
ATOM 762 C CA . GLY A 1 96 ? -9.180 -12.013 -9.405 1.00 96.31 96 GLY A CA 1
ATOM 763 C C . GLY A 1 96 ? -8.922 -10.932 -8.350 1.00 96.31 96 GLY A C 1
ATOM 764 O O . GLY A 1 96 ? -9.860 -10.539 -7.669 1.00 96.31 96 GLY A O 1
ATOM 765 N N . TRP A 1 97 ? -7.682 -10.460 -8.214 1.00 98.25 97 TRP A N 1
ATOM 766 C CA . TRP A 1 97 ? -7.294 -9.344 -7.355 1.00 98.25 97 TRP A CA 1
ATOM 767 C C . TRP A 1 97 ? -6.482 -8.333 -8.155 1.00 98.25 97 TRP A C 1
ATOM 769 O O . TRP A 1 97 ? -5.817 -8.682 -9.135 1.00 98.25 97 TRP A O 1
ATOM 779 N N . HIS A 1 98 ? -6.461 -7.084 -7.705 1.00 98.50 98 HIS A N 1
ATOM 780 C CA . HIS A 1 98 ? -5.694 -6.035 -8.370 1.00 98.50 98 HIS A CA 1
ATOM 781 C C . HIS A 1 98 ? -5.036 -5.067 -7.395 1.00 98.50 98 HIS A C 1
ATOM 783 O O . HIS A 1 98 ? -5.341 -5.004 -6.201 1.00 98.50 98 HIS A O 1
ATOM 789 N N . LEU A 1 99 ? -4.085 -4.305 -7.936 1.00 98.69 99 LEU A N 1
ATOM 790 C CA . LEU A 1 99 ? -3.465 -3.194 -7.236 1.00 98.69 99 LEU A CA 1
ATOM 791 C C . LEU A 1 99 ? -4.515 -2.077 -7.086 1.00 98.69 99 LEU A C 1
ATOM 793 O O . LEU A 1 99 ? -5.042 -1.626 -8.103 1.00 98.69 99 LEU A O 1
ATOM 797 N N . PRO A 1 100 ? -4.793 -1.586 -5.868 1.00 98.62 100 PRO A N 1
ATOM 798 C CA . PRO A 1 100 ? -5.836 -0.595 -5.630 1.00 98.62 100 PRO A CA 1
ATOM 799 C C . PRO A 1 100 ? -5.571 0.722 -6.361 1.00 98.62 100 PRO A C 1
ATOM 801 O O . PRO A 1 100 ? -4.475 1.286 -6.336 1.00 98.62 100 PRO A O 1
ATOM 804 N N . THR A 1 101 ? -6.603 1.283 -6.962 1.00 98.62 101 THR A N 1
ATOM 805 C CA . THR A 1 101 ? -6.634 2.637 -7.512 1.00 98.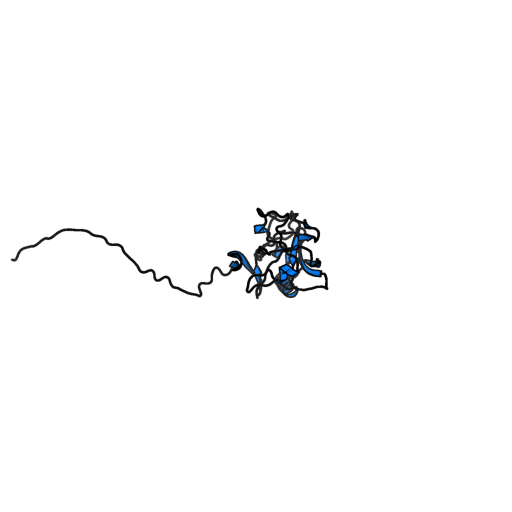62 101 THR A CA 1
ATOM 806 C C . THR A 1 101 ? -6.739 3.694 -6.407 1.00 98.62 101 THR A C 1
ATOM 808 O O . THR A 1 101 ? -7.034 3.412 -5.243 1.00 98.62 101 THR A O 1
ATOM 811 N N . ASP A 1 102 ? -6.491 4.955 -6.760 1.00 98.00 102 ASP A N 1
ATOM 812 C CA . ASP A 1 102 ? -6.634 6.090 -5.846 1.00 98.00 102 ASP A CA 1
ATOM 813 C C . ASP A 1 102 ? -8.081 6.222 -5.343 1.00 98.00 102 ASP A C 1
ATOM 815 O O . ASP A 1 102 ? -8.313 6.597 -4.189 1.00 98.00 102 ASP A O 1
ATOM 819 N N . THR A 1 103 ? -9.045 5.854 -6.190 1.00 98.31 103 THR A N 1
ATOM 820 C CA . THR A 1 103 ? -10.476 5.823 -5.880 1.00 98.31 103 THR A CA 1
ATOM 821 C C . THR A 1 103 ? -10.797 4.772 -4.821 1.00 98.31 103 THR A C 1
ATOM 823 O O . THR A 1 103 ? -11.441 5.097 -3.831 1.00 98.31 103 THR A O 1
ATOM 826 N N . GLU A 1 104 ? -10.299 3.545 -4.955 1.00 98.75 104 GLU A N 1
ATOM 827 C CA . GLU A 1 104 ? -10.546 2.447 -4.001 1.00 98.75 104 GLU A CA 1
ATOM 828 C C . GLU A 1 104 ? -9.968 2.735 -2.615 1.00 98.75 104 GLU A C 1
ATOM 830 O O . GLU A 1 104 ? -10.635 2.583 -1.586 1.00 98.75 104 GLU A O 1
ATOM 835 N N . TRP A 1 105 ? -8.759 3.298 -2.581 1.00 98.50 105 TRP A N 1
ATOM 836 C CA . TRP A 1 105 ? -8.192 3.840 -1.351 1.00 98.50 105 TRP A CA 1
ATOM 837 C C . TRP A 1 105 ? -9.046 4.965 -0.752 1.00 98.50 105 TRP A C 1
ATOM 839 O O . TRP A 1 105 ? -9.154 5.085 0.472 1.00 98.50 105 TRP A O 1
ATOM 849 N N . THR A 1 106 ? -9.639 5.814 -1.594 1.00 98.31 106 THR A N 1
ATOM 850 C CA . THR A 1 106 ? -10.529 6.891 -1.142 1.00 98.31 106 THR A CA 1
ATOM 851 C C . THR A 1 106 ? -11.813 6.318 -0.548 1.00 98.31 106 THR A C 1
ATOM 853 O O . THR A 1 106 ? -12.196 6.747 0.541 1.00 98.31 106 THR A O 1
ATOM 856 N N . VAL A 1 107 ? -12.416 5.304 -1.177 1.00 98.56 107 VAL A N 1
ATOM 857 C CA . VAL A 1 107 ? -13.581 4.575 -0.647 1.00 98.56 107 VAL A CA 1
ATOM 858 C C . VAL A 1 107 ? -13.252 3.962 0.715 1.00 98.56 107 VAL A C 1
ATOM 860 O O . VAL A 1 107 ? -13.992 4.194 1.670 1.00 98.56 107 VAL A O 1
ATOM 863 N N . LEU A 1 108 ? -12.107 3.279 0.843 1.00 98.50 108 LEU A N 1
ATOM 864 C CA . LEU A 1 108 ? -11.650 2.702 2.113 1.00 98.50 108 LEU A CA 1
ATOM 865 C C . LEU A 1 108 ? -11.538 3.777 3.200 1.00 98.50 108 LEU A C 1
ATOM 867 O O . LEU A 1 108 ? -12.117 3.650 4.276 1.00 98.50 108 LEU A O 1
ATOM 871 N N . SER A 1 109 ? -10.813 4.863 2.921 1.00 98.44 109 SER A N 1
ATOM 872 C CA . SER A 1 109 ? -10.613 5.923 3.913 1.00 98.44 109 SER A CA 1
ATOM 873 C C . SER A 1 109 ? -11.915 6.643 4.280 1.00 98.44 109 SER A C 1
ATOM 875 O O . SER A 1 109 ? -12.116 6.965 5.447 1.00 98.44 109 SER A O 1
ATOM 877 N N . THR A 1 110 ? -12.822 6.845 3.320 1.00 98.50 110 THR A N 1
ATOM 878 C CA . THR A 1 110 ? -14.128 7.489 3.534 1.00 98.50 110 THR A CA 1
ATOM 879 C C . THR A 1 110 ? -15.014 6.637 4.427 1.00 98.50 110 THR A C 1
ATOM 881 O O . THR A 1 110 ? -15.557 7.150 5.403 1.00 98.50 110 THR A O 1
ATOM 884 N N . TYR A 1 111 ? -15.091 5.331 4.153 1.00 98.50 111 TYR A N 1
ATOM 885 C CA . TYR A 1 111 ? -15.825 4.381 4.987 1.00 98.50 111 TYR A CA 1
ATOM 886 C C . TYR A 1 111 ? -15.361 4.423 6.452 1.00 98.50 111 TYR A C 1
ATOM 888 O O . TYR A 1 111 ? -16.164 4.312 7.374 1.00 98.50 111 TYR A O 1
ATOM 896 N N . LEU A 1 112 ? -14.067 4.665 6.680 1.00 98.56 112 LEU A N 1
ATOM 897 C CA . LEU A 1 112 ? -13.466 4.719 8.014 1.00 98.56 112 LEU A CA 1
ATOM 898 C C . LEU A 1 112 ? -13.604 6.073 8.733 1.00 98.56 112 LEU A C 1
ATOM 900 O O . LEU A 1 112 ? -13.106 6.214 9.856 1.00 98.56 112 LEU A O 1
ATOM 904 N N . GLY A 1 113 ? -14.304 7.043 8.138 1.00 98.38 113 GLY A N 1
ATOM 905 C CA . GLY A 1 113 ? -14.511 8.385 8.694 1.00 98.38 113 GLY A CA 1
ATOM 906 C C . GLY A 1 113 ? -13.596 9.463 8.105 1.00 98.38 113 GLY A C 1
ATOM 907 O O . GLY A 1 113 ? -13.524 10.564 8.643 1.00 98.38 113 GLY A O 1
ATOM 908 N N . GLY A 1 114 ? -12.903 9.161 7.005 1.00 98.44 114 GLY A N 1
ATOM 909 C CA . GLY A 1 114 ? -12.044 10.082 6.266 1.00 98.44 114 GLY A CA 1
ATOM 910 C C . GLY A 1 114 ? -10.545 9.852 6.478 1.00 98.44 114 GLY A C 1
ATOM 911 O O . GLY A 1 114 ? -10.091 9.240 7.449 1.00 98.44 114 GLY A O 1
ATOM 912 N N . ALA A 1 115 ? -9.743 10.390 5.556 1.00 98.19 115 ALA A N 1
ATOM 913 C CA . ALA A 1 115 ? -8.290 10.211 5.536 1.00 98.19 115 ALA A CA 1
ATOM 914 C C . ALA A 1 115 ? -7.569 10.744 6.790 1.00 98.19 115 ALA A C 1
ATOM 916 O O . ALA A 1 115 ? -6.462 10.302 7.078 1.00 98.19 115 ALA A O 1
ATOM 917 N N . THR A 1 116 ? -8.177 11.653 7.556 1.00 98.25 116 THR A N 1
ATOM 918 C CA . THR A 1 116 ? -7.598 12.237 8.781 1.00 98.25 116 THR A CA 1
ATOM 919 C C . THR A 1 116 ? -7.754 11.364 10.029 1.00 98.25 116 THR A C 1
ATOM 921 O O . THR A 1 116 ? -7.252 11.719 11.089 1.00 98.25 116 THR A O 1
ATOM 924 N N . VAL A 1 117 ? -8.463 10.237 9.937 1.00 97.94 117 VAL A N 1
ATOM 925 C CA . VAL A 1 117 ? -8.665 9.311 11.070 1.00 97.94 117 VAL A CA 1
ATOM 926 C C . VAL A 1 117 ? -8.453 7.848 10.689 1.00 97.94 117 VAL A C 1
ATOM 928 O O . VAL A 1 117 ? -8.146 7.021 11.547 1.00 97.94 117 VAL A O 1
ATOM 931 N N . ALA A 1 118 ? -8.589 7.514 9.402 1.00 98.56 118 ALA A N 1
ATOM 932 C CA . ALA A 1 118 ? -8.532 6.141 8.914 1.00 98.56 118 ALA A CA 1
ATOM 933 C C . ALA A 1 118 ? -7.192 5.438 9.193 1.00 98.56 118 ALA A C 1
ATOM 935 O O . ALA A 1 118 ? -7.162 4.226 9.380 1.00 98.56 118 ALA A O 1
ATOM 936 N N . GLY A 1 119 ? -6.079 6.169 9.262 1.00 98.50 119 GLY A N 1
ATOM 937 C CA . GLY A 1 119 ? -4.750 5.580 9.419 1.00 98.50 119 GLY A CA 1
ATOM 938 C C . GLY A 1 119 ? -4.565 4.879 10.761 1.00 98.50 119 GLY A C 1
ATOM 939 O O . GLY A 1 119 ? -3.991 3.795 10.802 1.00 98.50 119 GLY A O 1
ATOM 940 N N . GLY A 1 120 ? -5.107 5.429 11.850 1.00 98.38 120 GLY A N 1
ATOM 941 C CA . GLY A 1 120 ? -5.109 4.758 13.155 1.00 98.38 120 GLY A CA 1
ATOM 942 C C . GLY A 1 120 ? -5.857 3.418 13.126 1.00 98.38 120 GLY A C 1
ATOM 943 O O . GLY A 1 120 ? -5.383 2.408 13.639 1.00 98.38 120 GLY A O 1
ATOM 944 N N . LYS A 1 121 ? -6.986 3.373 12.423 1.00 98.62 121 LYS A N 1
ATOM 945 C CA . LYS A 1 121 ? -7.854 2.188 12.325 1.00 98.62 121 LYS A CA 1
ATOM 946 C C . LYS A 1 121 ? -7.271 1.058 11.471 1.00 98.62 121 LYS A C 1
ATOM 948 O O . LYS A 1 121 ? -7.650 -0.102 11.632 1.00 98.62 121 LYS A O 1
ATOM 953 N N . LEU A 1 122 ? -6.375 1.408 10.547 1.00 98.69 122 LEU A N 1
ATOM 954 C CA . LEU A 1 122 ? -5.735 0.478 9.615 1.00 98.69 122 LEU A CA 1
ATOM 955 C C . LEU A 1 122 ? -4.432 -0.120 10.159 1.00 98.69 122 LEU A C 1
ATOM 957 O O . LEU A 1 122 ? -4.070 -1.225 9.765 1.00 98.69 122 LEU A O 1
ATOM 961 N N . LYS A 1 123 ? -3.696 0.602 11.014 1.00 98.56 123 LYS A N 1
ATOM 962 C CA . LYS A 1 123 ? -2.410 0.136 11.563 1.00 98.56 123 LYS A CA 1
ATOM 963 C C . LYS A 1 123 ? -2.597 -1.016 12.542 1.00 98.56 123 LYS A C 1
ATOM 965 O O . LYS A 1 123 ? -3.548 -1.008 13.317 1.00 98.56 123 LYS A O 1
ATOM 970 N N . GLU A 1 124 ? -1.629 -1.935 12.563 1.00 98.44 124 GLU A N 1
ATOM 971 C CA . GLU A 1 124 ? -1.430 -2.855 13.689 1.00 98.44 124 GLU A CA 1
ATOM 972 C C . GLU A 1 124 ? -1.437 -2.073 15.013 1.00 98.44 124 GLU A C 1
ATOM 974 O O . GLU A 1 124 ? -0.798 -1.024 15.123 1.00 98.44 124 GLU A O 1
ATOM 979 N N . ALA A 1 125 ? -2.164 -2.584 16.007 1.00 98.19 125 ALA A N 1
ATOM 980 C CA . ALA A 1 125 ? -2.246 -1.988 17.333 1.00 98.19 125 ALA A CA 1
ATOM 981 C C . ALA A 1 125 ? -0.980 -2.272 18.160 1.00 98.19 125 ALA A C 1
ATOM 983 O O . ALA A 1 125 ? -0.341 -3.314 18.027 1.00 98.19 125 ALA A O 1
ATOM 984 N N . GLY A 1 126 ? -0.643 -1.361 19.075 1.00 97.81 126 GLY A N 1
ATOM 985 C CA . GLY A 1 126 ? 0.553 -1.487 19.914 1.00 97.81 126 GLY A CA 1
ATOM 986 C C . GLY A 1 126 ? 1.846 -1.152 19.165 1.00 97.81 126 GLY A C 1
ATOM 987 O O . GLY A 1 126 ? 1.835 -0.427 18.177 1.00 97.81 126 GLY A O 1
ATOM 988 N N . THR A 1 127 ? 2.984 -1.628 19.666 1.00 97.62 127 THR A N 1
ATOM 989 C CA . THR A 1 127 ? 4.322 -1.274 19.148 1.00 97.62 127 THR A CA 1
ATOM 990 C C . THR A 1 127 ? 5.183 -2.513 18.912 1.00 97.62 127 THR A C 1
ATOM 992 O O . THR A 1 127 ? 6.389 -2.481 19.142 1.00 97.62 127 THR A O 1
ATOM 995 N N . ALA A 1 128 ? 4.555 -3.632 18.532 1.00 96.19 128 ALA A N 1
ATOM 996 C CA . ALA A 1 128 ? 5.276 -4.867 18.229 1.00 96.19 128 ALA A CA 1
ATOM 997 C C . ALA A 1 128 ? 6.198 -4.660 17.021 1.00 96.19 128 ALA A C 1
ATOM 999 O O . ALA A 1 128 ? 7.394 -4.934 17.107 1.00 96.19 128 ALA A O 1
ATOM 1000 N N . HIS A 1 129 ? 5.654 -4.095 15.938 1.00 95.81 129 HIS A N 1
ATOM 1001 C CA . HIS A 1 129 ? 6.439 -3.723 14.764 1.00 95.81 129 HIS A CA 1
ATOM 1002 C C . HIS A 1 129 ? 6.612 -2.213 14.618 1.00 95.81 129 HIS A C 1
ATOM 1004 O O . HIS A 1 129 ? 7.655 -1.765 14.151 1.00 95.81 129 HIS A O 1
ATOM 1010 N N . TRP A 1 130 ? 5.607 -1.419 14.990 1.00 98.19 130 TRP A N 1
ATOM 1011 C CA . TRP A 1 130 ? 5.656 0.041 14.887 1.00 98.19 130 TRP A CA 1
ATOM 1012 C C . TRP A 1 130 ? 6.474 0.682 16.006 1.00 98.19 130 TRP A C 1
ATOM 1014 O O . TRP A 1 130 ? 6.388 0.289 17.167 1.00 98.19 130 TRP A O 1
ATOM 1024 N N . ALA A 1 131 ? 7.200 1.748 15.673 1.00 98.19 131 ALA A N 1
ATOM 1025 C CA . ALA A 1 131 ? 7.850 2.588 16.667 1.00 98.19 131 ALA A CA 1
ATOM 1026 C C . ALA A 1 131 ? 6.810 3.272 17.576 1.00 98.19 131 ALA A C 1
ATOM 1028 O O . ALA A 1 131 ? 5.736 3.685 17.129 1.00 98.19 131 ALA A O 1
ATOM 1029 N N . SER A 1 132 ? 7.157 3.454 18.852 1.00 97.38 132 SER A N 1
ATOM 1030 C CA . SER A 1 132 ? 6.375 4.281 19.779 1.00 97.38 132 SER A CA 1
ATOM 1031 C C . SER A 1 132 ? 6.328 5.739 19.286 1.00 97.38 132 SER A C 1
ATOM 1033 O O . SER A 1 132 ? 7.366 6.250 18.861 1.00 97.38 132 SER A O 1
ATOM 1035 N N . PRO A 1 133 ? 5.167 6.427 19.313 1.00 97.62 133 PRO A N 1
ATOM 1036 C CA . PRO A 1 133 ? 3.958 6.054 20.059 1.00 97.62 133 PRO A CA 1
ATOM 1037 C C . PRO A 1 133 ? 2.928 5.202 19.300 1.00 97.62 133 PRO A C 1
ATOM 1039 O O . PRO A 1 133 ? 1.899 4.882 19.885 1.00 97.62 133 PRO A O 1
ATOM 1042 N N . ASN A 1 134 ? 3.148 4.876 18.021 1.00 98.31 134 ASN A N 1
ATOM 1043 C CA . ASN A 1 134 ? 2.128 4.328 17.116 1.00 98.31 134 ASN A CA 1
ATOM 1044 C C . ASN A 1 134 ? 0.740 4.993 17.295 1.00 98.31 134 ASN A C 1
ATOM 1046 O O . ASN A 1 134 ? -0.273 4.335 17.534 1.00 98.31 134 ASN A O 1
ATOM 1050 N N . THR A 1 135 ? 0.717 6.330 17.229 1.00 98.38 135 THR A N 1
ATOM 1051 C CA . THR A 1 135 ? -0.414 7.189 17.596 1.00 98.38 135 THR A CA 1
ATOM 1052 C C . THR A 1 135 ? -1.726 6.669 17.020 1.00 98.38 135 THR A C 1
ATOM 1054 O O . THR A 1 135 ? -1.843 6.482 15.804 1.00 98.38 135 THR A O 1
ATOM 1057 N N . GLY A 1 136 ? -2.703 6.472 17.912 1.00 98.00 136 GLY A N 1
ATOM 1058 C CA . GLY A 1 136 ? -4.091 6.127 17.600 1.00 98.00 136 GLY A CA 1
ATOM 1059 C C . GLY A 1 136 ? -4.289 4.804 16.861 1.00 98.00 136 GLY A C 1
ATOM 1060 O O . GLY A 1 136 ? -5.335 4.628 16.246 1.00 98.00 136 GLY A O 1
ATOM 1061 N N . ALA A 1 137 ? -3.304 3.902 16.879 1.00 98.44 137 ALA A N 1
ATOM 1062 C CA . ALA A 1 137 ? -3.428 2.606 16.231 1.00 98.44 137 ALA A CA 1
ATOM 1063 C C . ALA A 1 137 ? -4.379 1.676 16.997 1.00 98.44 137 ALA A C 1
ATOM 1065 O O . ALA A 1 137 ? -4.105 1.318 18.143 1.00 98.44 137 ALA A O 1
ATOM 1066 N N . THR A 1 138 ? -5.481 1.276 16.361 1.00 98.31 138 THR A N 1
ATOM 1067 C CA . THR A 1 138 ? -6.489 0.382 16.963 1.00 98.31 138 THR A CA 1
ATOM 1068 C C . THR A 1 138 ? -6.596 -0.963 16.261 1.00 98.31 138 THR A C 1
ATOM 1070 O O . THR A 1 138 ? -7.057 -1.923 16.872 1.00 98.31 138 THR A O 1
ATOM 1073 N N . ASN A 1 139 ? -6.178 -1.046 14.995 1.00 98.25 139 ASN A N 1
ATOM 1074 C CA . ASN A 1 139 ? -6.406 -2.192 14.115 1.00 98.25 139 ASN A CA 1
ATOM 1075 C C . ASN A 1 139 ? -7.863 -2.697 14.088 1.00 98.25 139 ASN A C 1
ATOM 1077 O O . ASN A 1 139 ? -8.111 -3.870 13.820 1.00 98.25 139 ASN A O 1
ATOM 1081 N N . GLU A 1 140 ? -8.844 -1.834 14.370 1.00 97.81 140 GLU A N 1
ATOM 1082 C CA . GLU A 1 140 ? -10.255 -2.242 14.500 1.00 97.81 140 GLU A CA 1
ATOM 1083 C C . GLU A 1 140 ? -10.842 -2.822 13.205 1.00 97.81 140 GLU A C 1
ATOM 1085 O O . GLU A 1 140 ? -11.892 -3.455 13.219 1.00 97.81 140 GLU A O 1
ATOM 1090 N N . THR A 1 141 ? -10.155 -2.606 12.083 1.00 97.25 141 THR A N 1
ATOM 1091 C CA . THR A 1 141 ? -10.558 -3.067 10.754 1.00 97.25 141 THR A CA 1
ATOM 1092 C C . THR A 1 141 ? -10.026 -4.444 10.386 1.00 97.25 141 THR A C 1
ATOM 1094 O O . THR A 1 141 ? -10.476 -4.988 9.389 1.00 97.25 141 THR A O 1
ATOM 1097 N N . GLY A 1 142 ? -9.030 -4.981 11.100 1.00 97.44 142 GLY A N 1
ATOM 1098 C CA . GLY A 1 142 ? -8.309 -6.191 10.687 1.00 97.44 142 GLY A CA 1
ATOM 1099 C C . GLY A 1 142 ? -7.363 -5.999 9.494 1.00 97.44 142 GLY A C 1
ATOM 1100 O O . GLY A 1 142 ? -6.668 -6.940 9.115 1.00 97.44 142 GLY A O 1
ATOM 1101 N N . PHE A 1 143 ? -7.264 -4.788 8.930 1.00 98.00 143 PHE A N 1
ATOM 1102 C CA . PHE A 1 143 ? -6.327 -4.485 7.847 1.00 98.00 143 PHE A CA 1
ATOM 1103 C C . PHE A 1 143 ? -4.873 -4.720 8.273 1.00 98.00 143 PHE A C 1
ATOM 1105 O O . PHE A 1 143 ? -4.073 -5.170 7.470 1.00 98.00 143 PHE A O 1
ATOM 1112 N N . THR A 1 144 ? -4.520 -4.480 9.536 1.00 98.12 144 THR A N 1
ATOM 1113 C CA . THR A 1 144 ? -3.229 -4.865 10.130 1.00 98.12 144 THR A CA 1
ATOM 1114 C C . THR A 1 144 ? -2.024 -4.339 9.344 1.00 98.12 144 THR A C 1
ATOM 1116 O O . THR A 1 144 ? -1.121 -5.070 8.941 1.00 98.12 144 THR A O 1
ATOM 1119 N N . ALA A 1 145 ? -1.998 -3.033 9.084 1.00 98.25 145 ALA A N 1
ATOM 1120 C CA . ALA A 1 145 ? -0.886 -2.417 8.379 1.00 98.25 145 ALA A CA 1
ATOM 1121 C C . ALA A 1 145 ? 0.391 -2.466 9.236 1.00 98.25 145 ALA A C 1
ATOM 1123 O O . ALA A 1 145 ? 0.416 -1.930 10.347 1.00 98.25 145 ALA A O 1
ATOM 1124 N N . LEU A 1 146 ? 1.457 -3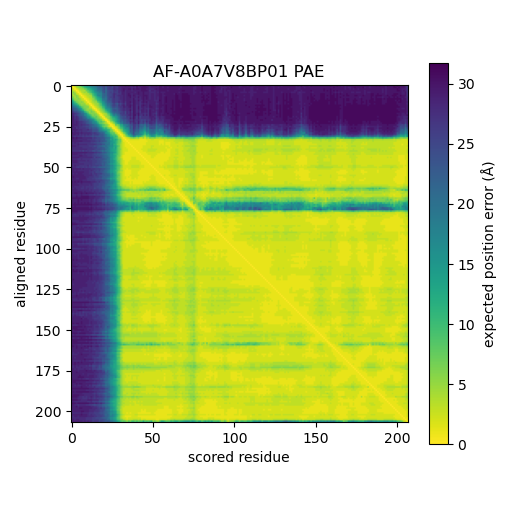.056 8.693 1.00 97.31 146 LEU A N 1
ATOM 1125 C CA . LEU A 1 146 ? 2.787 -3.134 9.307 1.00 97.31 146 LEU A CA 1
ATOM 1126 C C . LEU A 1 146 ? 3.747 -2.097 8.702 1.00 97.31 146 LEU A C 1
ATOM 1128 O O . LEU A 1 146 ? 3.539 -1.705 7.547 1.00 97.31 146 LEU A O 1
ATOM 1132 N N . PRO A 1 147 ? 4.802 -1.658 9.423 1.00 96.19 147 PRO A N 1
ATOM 1133 C CA . PRO A 1 147 ? 5.750 -0.641 8.965 1.00 96.19 147 PRO A CA 1
ATOM 1134 C C . PRO A 1 147 ? 6.762 -1.202 7.956 1.00 96.19 147 PRO A C 1
ATOM 1136 O O . PRO A 1 147 ? 7.949 -1.317 8.243 1.00 96.19 147 PRO A O 1
ATOM 1139 N N . GLY A 1 148 ? 6.289 -1.560 6.759 1.00 93.12 148 GLY A N 1
ATOM 1140 C CA .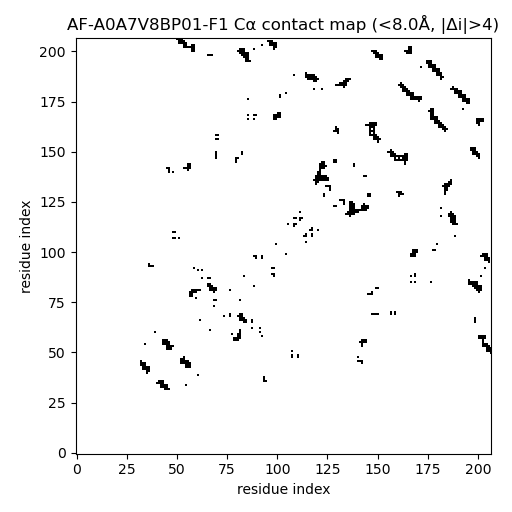 GLY A 1 148 ? 7.088 -2.202 5.708 1.00 93.12 148 GLY A CA 1
ATOM 1141 C C . GLY A 1 148 ? 8.113 -1.294 5.020 1.00 93.12 148 GLY A C 1
ATOM 1142 O O . GLY A 1 148 ? 8.917 -1.782 4.224 1.00 93.12 148 GLY A O 1
ATOM 1143 N N . GLY A 1 149 ? 8.116 0.009 5.321 1.00 94.44 149 GLY A N 1
ATOM 1144 C CA . GLY A 1 149 ? 9.077 0.949 4.755 1.00 94.44 149 GLY A CA 1
ATOM 1145 C C . GLY A 1 149 ? 8.942 1.146 3.242 1.00 94.44 149 GLY A C 1
ATOM 1146 O O . GLY A 1 149 ? 7.849 1.035 2.678 1.00 94.44 149 GLY A O 1
ATOM 1147 N N . TYR A 1 150 ? 10.062 1.482 2.598 1.00 96.25 150 TYR A N 1
ATOM 1148 C CA . TYR A 1 150 ? 10.200 1.602 1.142 1.00 96.25 150 TYR A CA 1
ATOM 1149 C C . TYR A 1 150 ? 11.666 1.472 0.697 1.00 96.25 150 TYR A C 1
ATOM 1151 O O . TYR A 1 150 ? 12.575 1.380 1.523 1.00 96.25 150 TYR A O 1
ATOM 1159 N N . ARG A 1 151 ? 11.898 1.461 -0.619 1.00 97.25 151 ARG A N 1
ATOM 1160 C CA . ARG A 1 151 ? 13.222 1.367 -1.250 1.00 97.25 151 ARG A CA 1
ATOM 1161 C C . ARG A 1 151 ? 13.397 2.479 -2.284 1.00 97.25 151 ARG A C 1
ATOM 1163 O O . ARG A 1 151 ? 12.491 2.721 -3.075 1.00 97.25 151 ARG A O 1
ATOM 1170 N N . LEU A 1 152 ? 14.557 3.124 -2.321 1.00 97.50 152 LEU A N 1
ATOM 1171 C CA . LEU A 1 152 ? 14.917 4.087 -3.366 1.00 97.50 152 LEU A CA 1
ATOM 1172 C C . LEU A 1 152 ? 15.393 3.381 -4.646 1.00 97.50 152 LEU A C 1
ATOM 1174 O O . LEU A 1 152 ? 15.699 2.185 -4.652 1.00 97.50 152 LEU A O 1
ATOM 1178 N N . ALA A 1 153 ? 15.490 4.133 -5.743 1.00 96.62 153 ALA A N 1
ATOM 1179 C CA . ALA A 1 153 ? 15.974 3.616 -7.026 1.00 96.62 153 ALA A CA 1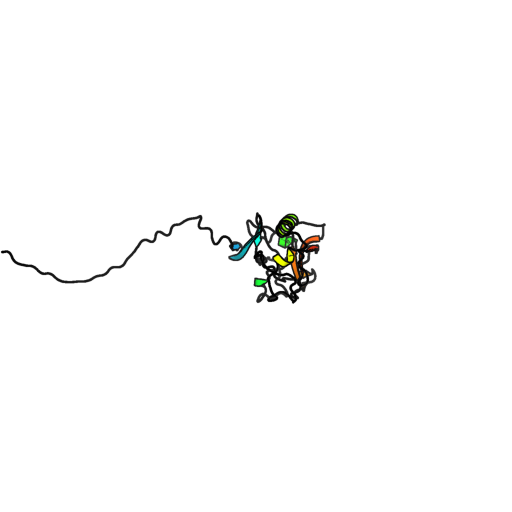
ATOM 1180 C C . ALA A 1 153 ? 17.422 3.088 -6.954 1.00 96.62 153 ALA A C 1
ATOM 1182 O O . ALA A 1 153 ? 17.739 2.086 -7.593 1.00 96.62 153 ALA A O 1
ATOM 1183 N N . ASP A 1 154 ? 18.271 3.712 -6.133 1.00 96.31 154 ASP A N 1
ATOM 1184 C CA . ASP A 1 154 ? 19.674 3.324 -5.921 1.00 96.31 154 ASP A CA 1
ATOM 1185 C C . ASP A 1 154 ? 19.850 2.050 -5.071 1.00 96.31 154 ASP A C 1
ATOM 1187 O O . ASP A 1 154 ? 20.949 1.512 -4.968 1.00 96.31 154 ASP A O 1
ATOM 1191 N N . GLY A 1 155 ? 18.762 1.533 -4.496 1.00 95.12 155 GLY A N 1
ATOM 1192 C CA . GLY A 1 155 ? 18.769 0.353 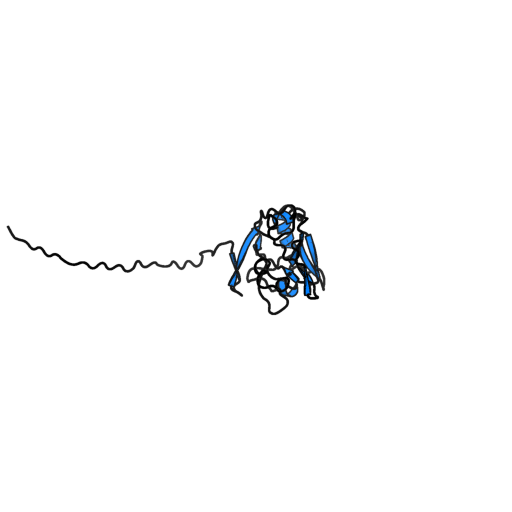-3.641 1.00 95.12 155 GLY A CA 1
ATOM 1193 C C . GLY A 1 155 ? 18.872 0.597 -2.151 1.00 95.12 155 GLY A C 1
ATOM 1194 O O . GLY A 1 155 ? 18.855 -0.374 -1.398 1.00 95.12 155 GLY A O 1
ATOM 1195 N N . THR A 1 156 ? 18.876 1.853 -1.717 1.00 95.81 156 THR A N 1
ATOM 1196 C CA . THR A 1 156 ? 18.759 2.203 -0.304 1.00 95.81 156 THR A CA 1
ATOM 1197 C C . THR A 1 156 ? 17.382 1.813 0.234 1.00 95.81 156 THR A C 1
ATOM 1199 O O . THR A 1 156 ? 16.352 2.160 -0.350 1.00 95.81 156 THR A O 1
ATOM 1202 N N . TYR A 1 157 ? 17.360 1.110 1.364 1.00 94.56 157 TYR A N 1
ATOM 1203 C CA . TYR A 1 157 ? 16.145 0.698 2.063 1.00 94.56 157 TYR A CA 1
ATOM 1204 C C . TYR A 1 157 ? 15.848 1.616 3.251 1.00 94.56 157 TYR A C 1
ATOM 1206 O O . TYR A 1 157 ? 16.749 2.013 3.987 1.00 94.56 157 TYR A O 1
ATOM 1214 N N . PHE A 1 158 ? 14.567 1.904 3.470 1.00 93.62 158 PHE A N 1
ATOM 1215 C CA . PHE A 1 158 ? 14.068 2.683 4.600 1.00 93.62 158 PHE A CA 1
ATOM 1216 C C . PHE A 1 158 ? 13.107 1.832 5.427 1.00 93.62 158 PHE A C 1
ATOM 1218 O O . PHE A 1 158 ? 11.891 1.963 5.305 1.00 93.62 158 PHE A O 1
ATOM 1225 N N . LEU A 1 159 ? 13.662 0.952 6.265 1.00 89.88 159 LEU A N 1
ATOM 1226 C CA . LEU A 1 159 ? 12.929 0.161 7.256 1.00 89.88 159 LEU A CA 1
ATOM 1227 C C . LEU A 1 159 ? 13.363 0.553 8.662 1.00 89.88 159 LEU A C 1
ATOM 1229 O O . LEU A 1 159 ? 14.419 0.149 9.137 1.00 89.88 159 LEU A O 1
ATOM 1233 N N . ASN A 1 160 ? 12.546 1.359 9.325 1.00 88.69 160 ASN A N 1
ATOM 1234 C CA . ASN A 1 160 ? 12.869 1.928 10.631 1.00 88.69 160 ASN A CA 1
ATOM 1235 C C . ASN A 1 160 ? 11.680 1.899 11.598 1.00 88.69 160 ASN A C 1
ATOM 1237 O O . ASN A 1 160 ? 11.653 2.685 12.539 1.00 88.69 160 ASN A O 1
ATOM 1241 N N . ALA A 1 161 ? 10.677 1.049 11.342 1.00 94.62 161 ALA A N 1
ATOM 1242 C CA . ALA A 1 161 ? 9.437 0.967 12.119 1.00 94.62 161 ALA A CA 1
ATOM 1243 C C . ALA A 1 161 ? 8.579 2.259 12.144 1.00 94.62 161 ALA A C 1
ATOM 1245 O O . ALA A 1 161 ? 7.561 2.310 12.835 1.00 94.62 161 ALA A O 1
ATOM 1246 N N . MET A 1 162 ? 8.953 3.312 11.400 1.00 96.69 162 MET A N 1
ATOM 1247 C CA . MET A 1 162 ? 8.284 4.622 11.464 1.00 96.69 162 MET A CA 1
ATOM 1248 C C . MET A 1 162 ? 7.224 4.827 10.385 1.00 96.69 162 MET A C 1
ATOM 1250 O O . MET A 1 162 ? 6.375 5.710 10.522 1.00 96.69 162 MET A O 1
ATOM 1254 N N . SER A 1 163 ? 7.272 4.066 9.292 1.00 96.81 163 SER A N 1
ATOM 1255 C CA . SER A 1 163 ? 6.343 4.255 8.182 1.00 96.81 163 SER A CA 1
ATOM 1256 C C . SER A 1 163 ? 6.092 2.981 7.394 1.00 96.81 163 SER A C 1
ATOM 1258 O O . SER A 1 163 ? 6.882 2.036 7.410 1.00 96.81 163 SER A O 1
ATOM 1260 N N . SER A 1 164 ? 4.983 2.991 6.671 1.00 96.81 164 SER A N 1
ATOM 1261 C CA . SER A 1 164 ? 4.672 2.005 5.651 1.00 96.81 164 SER A CA 1
ATOM 1262 C C . SER A 1 164 ? 4.077 2.695 4.446 1.00 96.81 164 SER A C 1
ATOM 1264 O O . SER A 1 164 ? 3.415 3.727 4.587 1.00 96.81 164 SER A O 1
ATOM 1266 N N . SER A 1 165 ? 4.317 2.131 3.270 1.00 98.06 165 SER A N 1
ATOM 1267 C CA . SER A 1 165 ? 3.863 2.714 2.020 1.00 98.06 165 SER A CA 1
ATOM 1268 C C . SER A 1 165 ? 3.434 1.653 1.020 1.00 98.06 165 SER A C 1
ATOM 1270 O O . SER A 1 165 ? 4.059 0.595 0.909 1.00 98.06 165 SER A O 1
ATOM 1272 N N . TRP A 1 166 ? 2.376 1.970 0.279 1.00 98.69 166 TRP A N 1
ATOM 1273 C CA . TRP A 1 166 ? 1.789 1.099 -0.730 1.00 98.69 166 TRP A CA 1
ATOM 1274 C C . TRP A 1 166 ? 1.598 1.834 -2.039 1.00 98.69 166 TRP A C 1
ATOM 1276 O O . TRP A 1 166 ? 1.266 3.021 -2.053 1.00 98.69 166 TRP A O 1
ATOM 1286 N N . TRP A 1 167 ? 1.755 1.107 -3.136 1.00 98.81 167 TRP A N 1
ATOM 1287 C CA . TRP A 1 167 ? 1.403 1.619 -4.449 1.00 98.81 167 TRP A CA 1
ATOM 1288 C C . TRP A 1 167 ? -0.107 1.752 -4.638 1.00 98.81 167 TRP A C 1
ATOM 1290 O O . TRP A 1 167 ? -0.903 1.008 -4.064 1.00 98.81 167 TRP A O 1
ATOM 1300 N N . SER A 1 168 ? -0.482 2.693 -5.500 1.00 98.69 168 SER A N 1
ATOM 1301 C CA . SER A 1 168 ? -1.763 2.698 -6.186 1.00 98.69 168 SER A CA 1
ATOM 1302 C C . SER A 1 168 ? -1.560 2.407 -7.672 1.00 98.69 168 SER A C 1
ATOM 1304 O O . SER A 1 168 ? -0.544 2.803 -8.236 1.00 98.69 168 SER A O 1
ATOM 1306 N N . ALA A 1 169 ? -2.532 1.777 -8.333 1.00 98.50 169 ALA A N 1
ATOM 1307 C CA . ALA A 1 169 ? -2.546 1.619 -9.788 1.00 98.50 169 ALA A CA 1
ATOM 1308 C C . ALA A 1 169 ? -2.757 2.939 -10.550 1.00 98.50 169 ALA A C 1
ATOM 1310 O O . ALA A 1 169 ? -2.608 2.976 -11.768 1.00 98.50 169 ALA A O 1
ATOM 1311 N N . THR A 1 170 ? -3.097 4.033 -9.862 1.00 98.56 170 THR A N 1
ATOM 1312 C CA . THR A 1 170 ? -3.322 5.331 -10.501 1.00 98.56 170 THR A CA 1
ATOM 1313 C C . THR A 1 170 ? -2.003 6.057 -10.767 1.00 98.56 170 THR A C 1
ATOM 1315 O O . THR A 1 170 ? -1.269 6.437 -9.851 1.00 98.56 170 THR A O 1
ATOM 1318 N N . GLU A 1 171 ? -1.730 6.276 -12.049 1.00 97.94 171 GLU A N 1
ATOM 1319 C CA . GLU A 1 171 ? -0.633 7.105 -12.541 1.00 97.94 171 GLU A CA 1
ATOM 1320 C C . GLU A 1 171 ? -0.827 8.586 -12.162 1.00 97.94 171 GLU A C 1
ATOM 1322 O O . GLU A 1 171 ? -1.956 9.077 -12.130 1.00 97.94 171 GLU A O 1
ATOM 1327 N N . SER A 1 172 ? 0.270 9.299 -11.882 1.00 97.62 172 SER A N 1
ATOM 1328 C CA . SER A 1 172 ? 0.250 10.754 -11.663 1.00 97.62 172 SER A CA 1
ATOM 1329 C C . SER A 1 172 ? 0.758 11.514 -12.888 1.00 97.62 172 SER A C 1
ATOM 1331 O O . SER A 1 172 ? 0.104 12.429 -13.376 1.00 97.62 172 SER A O 1
ATOM 1333 N N . ASP A 1 173 ? 1.938 11.137 -13.372 1.00 96.44 173 ASP A N 1
ATOM 1334 C CA . ASP A 1 173 ? 2.616 11.708 -14.538 1.00 96.44 173 ASP A CA 1
ATOM 1335 C C . ASP A 1 173 ? 3.561 10.657 -15.128 1.00 96.44 173 ASP A C 1
ATOM 1337 O O . ASP A 1 173 ? 3.687 9.574 -14.564 1.00 96.44 173 ASP A O 1
ATOM 1341 N N . SER A 1 174 ? 4.286 10.973 -16.205 1.00 96.19 174 SER A N 1
ATOM 1342 C CA . SER A 1 174 ? 5.143 10.028 -16.941 1.00 96.19 174 SER A CA 1
ATOM 1343 C C . SER A 1 174 ? 6.247 9.333 -16.127 1.00 96.19 174 SER A C 1
ATOM 1345 O O . SER A 1 174 ? 6.742 8.293 -16.563 1.00 96.19 174 SER A O 1
ATOM 1347 N N . ILE A 1 175 ? 6.629 9.846 -14.953 1.00 97.56 175 ILE A N 1
ATOM 1348 C CA . ILE A 1 175 ? 7.690 9.273 -14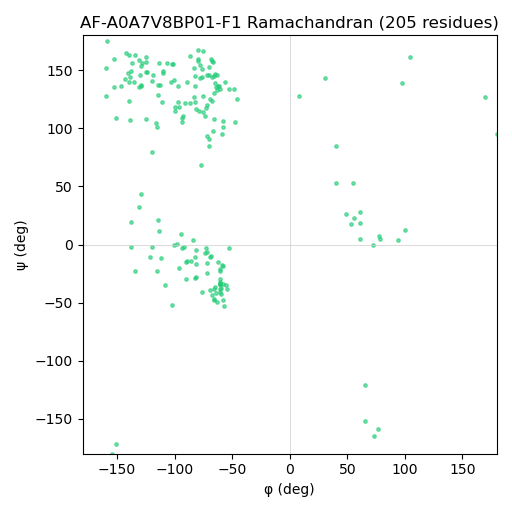.106 1.00 97.56 175 ILE A CA 1
ATOM 1349 C C . ILE A 1 175 ? 7.216 8.891 -12.700 1.00 97.56 175 ILE A C 1
ATOM 1351 O O . ILE A 1 175 ? 7.939 8.183 -11.991 1.00 97.56 175 ILE A O 1
ATOM 1355 N N . SER A 1 176 ? 6.005 9.293 -12.312 1.00 98.25 176 SER A N 1
ATOM 1356 C CA . SER A 1 176 ? 5.477 9.133 -10.957 1.00 98.25 176 SER A CA 1
ATOM 1357 C C . SER A 1 176 ? 4.099 8.481 -10.927 1.00 98.25 176 SER A C 1
ATOM 1359 O O . SER A 1 176 ? 3.291 8.599 -11.849 1.00 98.25 176 SER A O 1
ATOM 1361 N N . ALA A 1 177 ? 3.802 7.824 -9.815 1.00 98.56 177 ALA A N 1
ATOM 1362 C CA . ALA A 1 177 ? 2.487 7.276 -9.528 1.00 98.56 177 ALA A CA 1
ATOM 1363 C C . ALA A 1 177 ? 2.058 7.600 -8.099 1.00 98.56 177 ALA A C 1
ATOM 1365 O O . ALA A 1 177 ? 2.876 7.968 -7.246 1.00 98.56 177 ALA A O 1
ATOM 1366 N N . PHE A 1 178 ? 0.759 7.469 -7.844 1.00 98.69 178 PHE A N 1
ATOM 1367 C CA . PHE A 1 178 ? 0.229 7.656 -6.506 1.00 98.69 178 PHE A CA 1
ATOM 1368 C C . PHE A 1 178 ? 0.449 6.422 -5.633 1.00 98.69 178 PHE A C 1
ATOM 1370 O O . PHE A 1 178 ? 0.589 5.291 -6.097 1.00 98.69 178 PHE A O 1
ATOM 1377 N N . GLY A 1 179 ? 0.429 6.653 -4.329 1.00 98.50 179 GLY A N 1
ATOM 1378 C CA . GLY A 1 179 ? 0.435 5.616 -3.314 1.00 98.50 179 GLY A CA 1
ATOM 1379 C C . GLY A 1 179 ? -0.273 6.067 -2.046 1.00 98.50 179 GLY A C 1
ATOM 1380 O O . GLY A 1 179 ? -0.891 7.141 -1.993 1.00 98.50 179 GLY A O 1
ATOM 1381 N N . ARG A 1 180 ? -0.163 5.250 -1.004 1.00 98.56 180 ARG A N 1
ATOM 1382 C CA . ARG A 1 180 ? -0.593 5.576 0.356 1.00 98.56 180 ARG A CA 1
ATOM 1383 C C . ARG A 1 180 ? 0.545 5.416 1.335 1.00 98.56 180 ARG A C 1
ATOM 1385 O O . ARG A 1 180 ? 1.403 4.561 1.144 1.00 98.56 180 ARG A O 1
ATOM 1392 N N . VAL A 1 181 ? 0.535 6.239 2.375 1.00 98.50 181 VAL A N 1
ATOM 1393 C CA . VAL A 1 181 ? 1.534 6.204 3.441 1.00 98.50 181 VAL A CA 1
ATOM 1394 C C . VAL A 1 181 ? 0.873 6.317 4.808 1.00 98.50 181 VAL A C 1
ATOM 1396 O O . VAL A 1 181 ? -0.070 7.088 5.002 1.00 98.50 181 VAL A O 1
ATOM 1399 N N . LEU A 1 182 ? 1.393 5.543 5.755 1.00 98.50 182 LEU A N 1
ATOM 1400 C CA . LEU A 1 182 ? 1.066 5.614 7.174 1.00 98.50 182 LEU A CA 1
ATOM 1401 C C . LEU A 1 182 ? 2.333 5.925 7.959 1.00 98.50 182 LEU A C 1
ATOM 1403 O O . LEU A 1 182 ? 3.397 5.384 7.657 1.00 98.50 182 LEU A O 1
ATOM 1407 N N . PHE A 1 183 ? 2.200 6.764 8.984 1.00 98.31 183 PHE A N 1
ATOM 1408 C CA . PHE A 1 183 ? 3.291 7.125 9.884 1.00 98.31 183 PHE A CA 1
ATOM 1409 C C . PHE A 1 183 ? 2.972 6.714 11.320 1.00 98.31 183 PHE A C 1
ATOM 1411 O O . PHE A 1 183 ? 1.826 6.779 11.773 1.00 98.31 183 PHE A O 1
ATOM 1418 N N . TYR A 1 184 ? 4.008 6.323 12.057 1.00 98.44 184 TYR A N 1
ATOM 1419 C CA . TYR A 1 184 ? 3.897 5.905 13.452 1.00 98.44 184 TYR A CA 1
ATOM 1420 C C . TYR A 1 184 ? 3.347 7.016 14.358 1.00 98.44 184 TYR A C 1
ATOM 1422 O O . TYR A 1 184 ? 2.609 6.742 15.290 1.00 98.44 184 TYR A O 1
ATOM 1430 N N . ASN A 1 185 ? 3.652 8.283 14.084 1.00 97.94 185 ASN A N 1
ATOM 1431 C CA . ASN A 1 185 ? 3.271 9.417 14.926 1.00 97.94 185 ASN A CA 1
ATOM 1432 C C . ASN A 1 185 ? 1.962 10.103 14.494 1.00 97.94 185 ASN A C 1
ATOM 1434 O O . ASN A 1 185 ? 1.634 11.163 15.025 1.00 97.94 185 ASN A O 1
ATOM 1438 N N . ASN A 1 186 ? 1.212 9.525 13.551 1.00 97.06 186 ASN A N 1
ATOM 1439 C CA . ASN A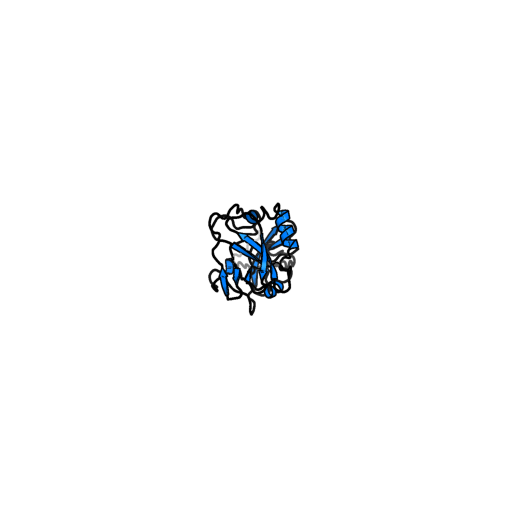 1 186 ? -0.010 10.111 13.001 1.00 97.06 186 ASN A CA 1
ATOM 1440 C C . ASN A 1 186 ? -1.129 9.057 12.859 1.00 97.06 186 ASN A C 1
ATOM 1442 O O . ASN A 1 186 ? -0.864 7.860 12.752 1.00 97.06 186 ASN A O 1
ATOM 1446 N N . ILE A 1 187 ? -2.378 9.519 12.843 1.00 98.44 187 ILE A N 1
ATOM 1447 C CA . ILE A 1 187 ? -3.602 8.742 12.609 1.00 98.44 187 ILE A CA 1
ATOM 1448 C C . ILE A 1 187 ? -4.137 8.872 11.174 1.00 98.44 187 ILE A C 1
ATOM 1450 O O . ILE A 1 187 ? -5.151 8.265 10.846 1.00 98.44 187 ILE A O 1
ATOM 1454 N N . ASN A 1 188 ? -3.481 9.651 10.314 1.00 98.31 188 ASN A N 1
ATOM 1455 C CA . ASN A 1 188 ? -3.924 9.895 8.942 1.00 98.31 188 ASN A CA 1
ATOM 1456 C C . ASN A 1 188 ? -3.486 8.780 7.977 1.00 98.31 188 ASN A C 1
ATOM 1458 O O . ASN A 1 188 ? -2.411 8.202 8.137 1.00 98.31 188 ASN A O 1
ATOM 1462 N N . VAL A 1 189 ? -4.258 8.570 6.907 1.00 98.38 189 VAL A N 1
ATOM 1463 C CA . VAL A 1 189 ? -3.786 7.946 5.661 1.00 98.38 189 VAL A CA 1
ATOM 1464 C C . VAL A 1 189 ? -3.329 9.058 4.720 1.00 98.38 189 VAL A C 1
ATOM 1466 O O . VAL A 1 189 ? -4.144 9.832 4.221 1.00 98.38 189 VAL A O 1
ATOM 1469 N N . GLY A 1 190 ? -2.026 9.153 4.469 1.00 97.81 190 GLY A N 1
ATOM 1470 C CA . GLY A 1 190 ? -1.469 10.130 3.536 1.00 97.81 190 GLY A CA 1
ATOM 1471 C C . GLY A 1 190 ? -1.550 9.654 2.087 1.00 97.81 190 GLY A C 1
ATOM 1472 O O . GLY A 1 190 ? -1.356 8.469 1.807 1.00 97.81 190 GLY A O 1
ATOM 1473 N N . LYS A 1 191 ? -1.774 10.583 1.153 1.00 97.62 191 LYS A N 1
ATOM 1474 C CA . LYS A 1 191 ? -1.542 10.348 -0.277 1.00 97.62 191 LYS A CA 1
ATOM 1475 C C . LYS A 1 191 ? -0.063 10.583 -0.579 1.00 97.62 191 LYS A C 1
ATOM 1477 O O . LYS A 1 191 ? 0.485 11.624 -0.229 1.00 97.62 191 LYS A O 1
ATOM 1482 N N . LEU A 1 192 ? 0.572 9.598 -1.200 1.00 96.50 192 LEU A N 1
ATOM 1483 C CA . LEU A 1 192 ? 1.977 9.631 -1.595 1.00 96.50 192 LEU A CA 1
ATOM 1484 C C . LEU A 1 192 ? 2.075 9.899 -3.100 1.00 96.50 192 LEU A C 1
ATOM 1486 O O . LEU A 1 192 ? 1.305 9.326 -3.868 1.00 96.50 192 LEU A O 1
ATOM 1490 N N . LEU A 1 193 ? 3.034 10.729 -3.508 1.00 98.19 193 LEU A N 1
ATOM 1491 C CA . LEU A 1 193 ? 3.518 10.825 -4.884 1.00 98.19 193 LEU A CA 1
ATOM 1492 C C . LEU A 1 193 ? 4.943 10.271 -4.900 1.00 98.19 193 LEU A C 1
ATOM 1494 O O . LEU A 1 193 ? 5.782 10.749 -4.138 1.00 98.19 193 LEU A O 1
ATOM 1498 N N . SER A 1 194 ? 5.204 9.249 -5.712 1.00 98.38 194 SER A N 1
ATOM 1499 C CA . SER A 1 194 ? 6.505 8.578 -5.728 1.00 98.38 194 SER A CA 1
ATOM 1500 C C . SER A 1 194 ? 6.942 8.216 -7.140 1.00 98.38 194 SER A C 1
ATOM 1502 O O . SER A 1 194 ? 6.115 7.911 -8.004 1.00 98.38 194 SER A O 1
ATOM 1504 N N . TYR A 1 195 ? 8.255 8.239 -7.368 1.00 98.50 195 TYR A N 1
ATOM 1505 C CA . TYR A 1 195 ? 8.850 7.828 -8.632 1.00 98.50 195 TYR A CA 1
ATOM 1506 C C . TYR A 1 195 ? 8.603 6.343 -8.874 1.00 98.50 195 TYR A C 1
ATOM 1508 O O . TYR A 1 195 ? 8.845 5.511 -8.000 1.00 98.50 195 TYR A O 1
ATOM 1516 N N . ARG A 1 196 ? 8.208 5.980 -10.096 1.00 98.19 196 ARG A N 1
ATOM 1517 C CA . ARG A 1 196 ? 7.873 4.591 -10.468 1.00 98.19 196 ARG A CA 1
ATOM 1518 C C . ARG A 1 196 ? 9.028 3.598 -10.268 1.00 98.19 196 ARG A C 1
ATOM 1520 O O . ARG A 1 196 ? 8.795 2.390 -10.237 1.00 98.19 196 ARG A O 1
ATOM 1527 N N . THR A 1 197 ? 10.259 4.099 -10.147 1.00 98.25 197 THR A N 1
ATOM 1528 C CA . THR A 1 197 ? 11.490 3.332 -9.899 1.00 98.25 197 THR A CA 1
ATOM 1529 C C . THR A 1 197 ? 11.721 2.982 -8.427 1.00 98.25 197 THR A C 1
ATOM 1531 O O . THR A 1 197 ? 12.608 2.180 -8.135 1.00 98.25 197 THR A O 1
ATOM 1534 N N . TYR A 1 198 ? 10.959 3.559 -7.495 1.00 98.38 198 TYR A N 1
ATOM 1535 C CA . TYR A 1 198 ? 11.061 3.247 -6.068 1.00 98.38 198 TYR A CA 1
ATOM 1536 C C . TYR A 1 198 ? 10.322 1.945 -5.750 1.00 98.38 198 TYR A C 1
ATOM 1538 O O . TYR A 1 198 ? 9.471 1.492 -6.509 1.00 98.38 198 TYR A O 1
ATOM 1546 N N . GLY A 1 199 ? 10.666 1.321 -4.628 1.00 98.25 199 GLY A N 1
ATOM 1547 C CA . GLY A 1 199 ? 10.009 0.124 -4.123 1.00 98.25 199 GLY A CA 1
ATOM 1548 C C . GLY A 1 199 ? 9.006 0.460 -3.025 1.00 98.25 199 GLY A C 1
ATOM 1549 O O . GLY A 1 199 ? 9.419 0.913 -1.960 1.00 98.25 199 GLY A O 1
ATOM 1550 N N . HIS A 1 200 ? 7.726 0.165 -3.242 1.00 98.44 200 HIS A N 1
ATOM 1551 C CA . HIS A 1 200 ? 6.682 0.221 -2.210 1.00 98.44 200 HIS A CA 1
ATOM 1552 C C . HIS A 1 200 ? 5.961 -1.122 -2.101 1.00 98.44 200 HIS A C 1
ATOM 1554 O O . HIS A 1 200 ? 6.038 -1.955 -3.009 1.00 98.44 200 HIS A O 1
ATOM 1560 N N . SER A 1 201 ? 5.276 -1.341 -0.979 1.00 98.19 201 SER A N 1
ATOM 1561 C CA . SER A 1 201 ? 4.504 -2.565 -0.767 1.00 98.19 201 SER A CA 1
ATOM 1562 C C . SER A 1 201 ? 3.304 -2.621 -1.715 1.00 98.19 201 SER A C 1
ATOM 1564 O O . SER A 1 201 ? 2.807 -1.598 -2.196 1.00 98.19 201 SER A O 1
ATOM 1566 N N . VAL A 1 202 ? 2.802 -3.826 -1.957 1.00 98.38 202 VAL A N 1
ATOM 1567 C CA . VAL A 1 202 ? 1.534 -4.049 -2.659 1.00 98.38 202 VAL A CA 1
ATOM 1568 C C . VAL A 1 202 ? 0.557 -4.681 -1.688 1.00 98.38 202 VAL A C 1
ATOM 1570 O O . VAL A 1 202 ? 0.921 -5.564 -0.916 1.00 98.38 202 VAL A O 1
ATOM 1573 N N . ARG A 1 203 ? -0.683 -4.207 -1.715 1.00 97.56 203 ARG A N 1
ATOM 1574 C CA . ARG A 1 203 ? -1.782 -4.773 -0.948 1.00 97.56 203 ARG A CA 1
ATOM 1575 C C . ARG A 1 203 ? -3.001 -4.788 -1.840 1.00 97.56 203 ARG A C 1
ATOM 1577 O O . ARG A 1 203 ? -3.508 -3.722 -2.180 1.00 97.56 203 ARG A O 1
ATOM 1584 N N . CYS A 1 204 ? -3.371 -5.978 -2.289 1.00 98.50 204 CYS A N 1
ATOM 1585 C CA . CYS A 1 204 ? -4.383 -6.114 -3.320 1.00 98.50 204 CYS A CA 1
ATOM 1586 C C . CYS A 1 204 ? -5.782 -5.934 -2.731 1.00 98.50 204 CYS A C 1
ATOM 1588 O O . CYS A 1 204 ? -6.017 -6.183 -1.542 1.00 98.50 204 CYS A O 1
ATOM 1590 N N . VAL A 1 205 ? -6.696 -5.519 -3.595 1.00 98.56 205 VAL A N 1
ATOM 1591 C CA . VAL A 1 205 ? -8.124 -5.394 -3.321 1.00 98.56 205 VAL A CA 1
ATOM 1592 C C . VAL A 1 205 ? -8.898 -6.202 -4.362 1.00 98.56 205 VAL A C 1
ATOM 1594 O O . VAL A 1 205 ? -8.372 -6.506 -5.437 1.00 98.56 205 VAL A O 1
ATOM 1597 N N . ARG A 1 206 ? -10.116 -6.589 -4.000 1.00 95.31 206 ARG A N 1
ATOM 1598 C CA . ARG A 1 206 ? -11.125 -7.176 -4.875 1.00 95.31 206 ARG A CA 1
ATOM 1599 C C . ARG A 1 206 ? -12.488 -6.596 -4.504 1.00 95.31 206 ARG A C 1
ATOM 1601 O O . ARG A 1 206 ? -12.786 -6.434 -3.314 1.00 95.31 206 ARG A O 1
ATOM 1608 N N . ASP A 1 207 ? -13.283 -6.315 -5.520 1.00 79.31 207 ASP A N 1
ATOM 1609 C CA . ASP A 1 207 ? -14.658 -5.824 -5.470 1.00 79.31 207 ASP A CA 1
ATOM 1610 C C . ASP A 1 207 ? -15.638 -6.768 -6.189 1.00 79.31 207 ASP A C 1
ATOM 1612 O O . ASP A 1 207 ? -15.202 -7.572 -7.048 1.00 79.31 207 ASP A O 1
#

Solvent-accessible surface area (backbone atoms only — not comparable to full-atom values): 11475 Å² total; per-residue (Å²): 142,82,82,87,84,88,85,83,90,80,93,81,91,80,90,83,75,85,82,74,77,76,78,88,59,94,76,71,75,70,55,97,44,56,46,67,33,88,88,79,67,52,73,37,50,38,34,71,54,88,84,36,37,29,42,27,46,40,45,70,71,88,52,99,63,65,50,39,40,62,86,72,37,79,90,72,22,76,78,48,12,25,27,22,20,47,77,46,41,72,69,60,46,47,94,88,38,35,49,31,36,62,64,54,53,47,52,49,21,47,74,57,73,24,41,78,46,23,25,5,35,32,21,43,50,62,56,87,65,29,34,84,78,22,33,70,29,58,23,80,60,57,38,40,45,62,36,50,14,39,29,46,71,90,65,53,62,49,73,76,22,45,31,23,34,30,56,29,61,34,74,71,53,101,62,29,25,33,27,39,34,39,44,20,81,38,27,30,46,40,83,37,81,43,53,38,66,27,22,26,24,39,50,38,31,37,118

Nearest PDB structures (foldseek):
  4eps-assembly1_A-2  TM=5.394E-01  e=1.256E-01  Bacteroides ovatus ATCC 8483
  2ls8-assembly1_A  TM=3.515E-01  e=6.429E-02  Homo sapiens
  3gpr-assembly1_B  TM=3.973E-01  e=6.493E-01  Calloselasma rhodostoma
  1kzn-assembly1_A  TM=3.243E-01  e=3.358E+00  Escherichia coli